Protein AF-A0A8S3WRP3-F1 (afdb_monomer_lite)

Secondary structure (DSSP, 8-state):
---EEEEEEEETTEEEEEEEES-TT--TT--EEEEEPPTT--GGGGHHHHHHHHHHH---EEEEPPTT-S--S-SGGG--TT-HHHHSHHHHHHHHHHHHHHHS-TTSPEEEEE--S-S-TT---TT-HHHHHHHT-HHHHHHHHHHHHHHHHH--S--HHHHHHHTTT-EEEEETT-SSS-HHHHHHHHHH-TTSEEEEE---S-GGGT-HHHHHHHHHHHHGGGS----

Sequence (231 aa):
MTILTITNKTHNNIQTSLITFGNPHSCDGKDIIICITGNPGFVEFYLEFGQELHTKTGLPVCVIGHAGHDNVSDIQSSKLQGQEHLFNLKGQLKHKLDLLDNNIDNKSKLHFVGHSIGSWLCSLPSHYDKRVLKYLNPHIFEKVLFLAYDEMDNITTLNKDGVDKVKHLTNIIYSVDDGWAPLNFMKDLMIFQPYLQMMEVNTDHAFVFKSSEFIAFIASDFIKPKISAGM

Structure (mmCIF, N/CA/C/O backbone):
data_AF-A0A8S3WRP3-F1
#
_entry.id   AF-A0A8S3WRP3-F1
#
loop_
_atom_site.group_PDB
_atom_site.id
_atom_site.type_symbol
_atom_site.label_atom_id
_atom_site.label_alt_id
_atom_site.label_comp_id
_atom_site.label_asym_id
_atom_site.label_entity_id
_atom_site.label_seq_id
_atom_site.pdbx_PDB_ins_code
_atom_site.Cartn_x
_atom_site.Cartn_y
_atom_site.Cartn_z
_atom_site.occupancy
_atom_site.B_iso_or_equiv
_atom_site.auth_seq_id
_atom_site.auth_comp_id
_atom_site.auth_asym_id
_atom_site.auth_atom_id
_atom_site.pdbx_PDB_model_num
ATOM 1 N N . MET A 1 1 ? 3.650 13.153 21.202 1.00 48.94 1 MET A N 1
ATOM 2 C CA . MET A 1 1 ? 4.602 13.214 20.073 1.00 48.94 1 MET A CA 1
ATOM 3 C C . MET A 1 1 ? 4.391 11.969 19.237 1.00 48.94 1 MET A C 1
ATOM 5 O O . MET A 1 1 ? 4.568 10.878 19.764 1.00 48.94 1 MET A O 1
ATOM 9 N N . THR A 1 2 ? 3.957 12.120 17.988 1.00 63.53 2 THR A N 1
ATOM 10 C CA . THR A 1 2 ? 3.888 11.008 17.033 1.00 63.53 2 THR A CA 1
ATOM 11 C C . THR A 1 2 ? 5.309 10.574 16.702 1.00 63.53 2 THR A C 1
ATOM 13 O O . THR A 1 2 ? 6.103 11.389 16.237 1.00 63.53 2 THR A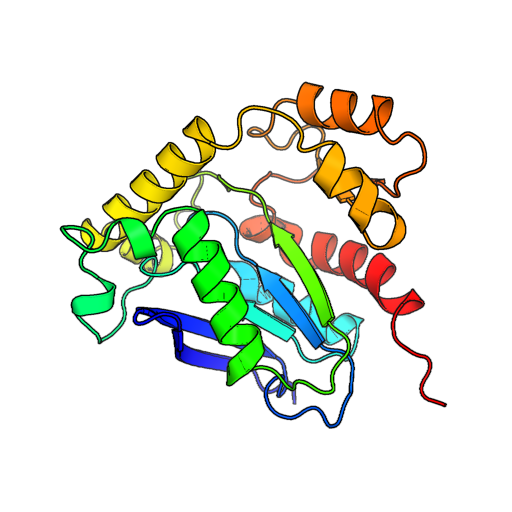 O 1
ATOM 16 N N . ILE A 1 3 ? 5.651 9.316 16.970 1.00 82.69 3 ILE A N 1
ATOM 17 C CA . ILE A 1 3 ? 6.946 8.763 16.567 1.00 82.69 3 ILE A CA 1
ATOM 18 C C . ILE A 1 3 ? 6.814 8.374 15.094 1.00 82.69 3 ILE A C 1
ATOM 20 O O . ILE A 1 3 ? 6.196 7.360 14.777 1.00 82.69 3 ILE A O 1
ATOM 24 N N . LEU A 1 4 ? 7.343 9.220 14.208 1.00 92.75 4 LEU A N 1
ATOM 25 C CA . LEU A 1 4 ? 7.595 8.883 12.809 1.00 92.75 4 LEU A CA 1
ATOM 26 C C . LEU A 1 4 ? 8.917 8.116 12.737 1.00 92.75 4 LEU A C 1
ATOM 28 O O . LEU A 1 4 ? 9.931 8.575 13.260 1.00 92.75 4 LEU A O 1
ATOM 32 N N . THR A 1 5 ? 8.922 6.958 12.090 1.00 94.75 5 THR A N 1
ATOM 33 C CA . THR A 1 5 ? 10.139 6.181 11.836 1.00 94.75 5 THR A CA 1
ATOM 34 C C . THR A 1 5 ? 10.187 5.762 10.374 1.00 94.75 5 THR A C 1
ATOM 36 O O . THR A 1 5 ? 9.196 5.286 9.830 1.00 94.75 5 THR A O 1
ATOM 39 N N . ILE A 1 6 ? 11.348 5.944 9.743 1.00 93.06 6 ILE A N 1
ATOM 40 C CA . ILE A 1 6 ? 11.640 5.459 8.392 1.00 93.06 6 ILE A CA 1
ATOM 41 C C . ILE A 1 6 ? 12.738 4.411 8.535 1.00 93.06 6 ILE A C 1
ATOM 43 O O . ILE A 1 6 ? 13.811 4.714 9.057 1.00 93.06 6 ILE A O 1
ATOM 47 N N . THR A 1 7 ? 12.459 3.173 8.137 1.00 94.31 7 THR A N 1
ATOM 48 C CA . THR A 1 7 ? 13.389 2.043 8.297 1.00 94.31 7 THR A CA 1
ATOM 49 C C . THR A 1 7 ? 13.414 1.177 7.055 1.00 94.31 7 THR A C 1
ATOM 51 O O . THR A 1 7 ? 12.429 1.105 6.330 1.00 94.31 7 THR A O 1
ATOM 54 N N . ASN A 1 8 ? 14.523 0.470 6.859 1.00 93.81 8 ASN A N 1
ATOM 55 C CA . ASN A 1 8 ? 14.629 -0.578 5.857 1.00 93.81 8 ASN A CA 1
ATOM 56 C C . ASN A 1 8 ? 14.595 -1.933 6.561 1.00 93.81 8 ASN A C 1
ATOM 58 O O . ASN A 1 8 ? 15.432 -2.193 7.429 1.00 93.81 8 ASN A O 1
ATOM 62 N N . LYS A 1 9 ? 13.657 -2.799 6.179 1.00 93.94 9 LYS A N 1
ATOM 63 C CA . LYS A 1 9 ? 13.564 -4.173 6.686 1.00 93.94 9 LYS A CA 1
ATOM 64 C C . LYS A 1 9 ? 13.584 -5.164 5.533 1.00 93.94 9 LYS A C 1
ATOM 66 O O . LYS A 1 9 ? 13.154 -4.846 4.429 1.00 93.94 9 LYS A O 1
ATOM 71 N N . THR A 1 10 ? 14.135 -6.345 5.785 1.00 95.44 10 THR A N 1
ATOM 72 C CA . THR A 1 10 ? 14.181 -7.421 4.794 1.00 95.44 10 THR A CA 1
ATOM 73 C C . THR A 1 10 ? 12.921 -8.258 4.906 1.00 95.44 10 THR A C 1
ATOM 75 O O . THR A 1 10 ? 12.664 -8.813 5.971 1.00 95.44 10 THR A O 1
ATOM 78 N N . HIS A 1 11 ? 12.188 -8.370 3.799 1.00 93.31 11 HIS A N 1
ATOM 79 C CA . HIS A 1 11 ? 11.047 -9.269 3.664 1.00 93.31 11 HIS A CA 1
ATOM 80 C C . HIS A 1 11 ? 11.174 -10.071 2.373 1.00 93.31 11 HIS A C 1
ATOM 82 O O . HIS A 1 11 ? 11.540 -9.523 1.332 1.00 93.31 11 HIS A O 1
ATOM 88 N N . ASN A 1 12 ? 10.894 -11.371 2.410 1.00 94.75 12 ASN A N 1
ATOM 89 C CA . ASN A 1 12 ? 11.010 -12.267 1.258 1.00 94.75 12 ASN A CA 1
ATOM 90 C C . ASN A 1 12 ? 12.350 -12.068 0.509 1.00 94.75 12 ASN A C 1
ATOM 92 O O . ASN A 1 12 ? 12.386 -11.937 -0.713 1.00 94.75 12 ASN A O 1
ATOM 96 N N . ASN A 1 13 ? 13.447 -11.988 1.275 1.00 94.31 13 ASN A N 1
ATOM 97 C CA . ASN A 1 13 ? 14.828 -11.766 0.819 1.00 94.31 13 ASN A CA 1
ATOM 98 C C . ASN A 1 13 ? 15.139 -10.395 0.192 1.00 94.31 13 ASN A C 1
ATOM 100 O O . ASN A 1 13 ? 16.243 -10.208 -0.309 1.00 94.31 13 ASN A O 1
ATOM 104 N N . ILE A 1 14 ? 14.215 -9.433 0.242 1.00 96.50 14 ILE A N 1
ATOM 105 C CA . ILE A 1 14 ? 14.401 -8.091 -0.315 1.00 96.50 14 ILE A CA 1
ATOM 106 C C . ILE A 1 14 ? 14.282 -7.051 0.798 1.00 96.50 14 ILE A C 1
ATOM 108 O O . ILE A 1 14 ? 13.288 -6.996 1.518 1.00 96.50 14 ILE A O 1
ATOM 112 N N . GLN A 1 15 ? 15.294 -6.204 0.942 1.00 95.94 15 GLN A N 1
ATOM 113 C CA . GLN A 1 15 ? 15.264 -5.025 1.791 1.00 95.94 15 GLN A CA 1
ATOM 114 C C . GLN A 1 15 ? 14.320 -3.981 1.181 1.00 95.94 15 GLN A C 1
ATOM 116 O O . GLN A 1 15 ? 14.384 -3.671 -0.007 1.00 95.94 15 GLN A O 1
ATOM 121 N N . THR A 1 16 ? 13.390 -3.466 1.978 1.00 94.69 16 THR A N 1
ATOM 122 C CA . THR A 1 16 ? 12.343 -2.539 1.533 1.00 94.69 16 THR A CA 1
ATOM 123 C C . THR A 1 16 ? 12.081 -1.485 2.594 1.00 94.69 16 THR A C 1
ATOM 125 O O . THR A 1 16 ? 12.153 -1.753 3.797 1.00 94.69 16 THR A O 1
ATOM 128 N N . SER A 1 17 ? 11.808 -0.271 2.128 1.00 94.88 17 SER A N 1
ATOM 129 C CA . SER A 1 17 ? 11.524 0.877 2.977 1.00 94.88 17 SER A CA 1
ATOM 130 C C . SER A 1 17 ? 10.128 0.783 3.581 1.00 94.88 17 SER A C 1
ATOM 132 O O . SER A 1 17 ? 9.147 0.466 2.901 1.00 94.88 17 SER A O 1
ATOM 134 N N . LEU A 1 18 ? 10.052 1.114 4.865 1.00 96.06 18 LEU A N 1
ATOM 135 C CA . LEU A 1 18 ? 8.836 1.224 5.652 1.00 96.06 18 LEU A CA 1
ATOM 136 C C . LEU A 1 18 ? 8.777 2.606 6.292 1.00 96.06 18 LEU A C 1
ATOM 138 O O . LEU A 1 18 ? 9.783 3.107 6.803 1.00 96.06 18 LEU A O 1
ATOM 142 N N . ILE A 1 19 ? 7.577 3.176 6.339 1.00 96.19 19 ILE A N 1
ATOM 143 C CA . ILE A 1 19 ? 7.274 4.325 7.191 1.00 96.19 19 ILE A CA 1
ATOM 144 C C . ILE A 1 19 ? 6.290 3.875 8.255 1.00 96.19 19 ILE A C 1
ATOM 146 O O . ILE A 1 19 ? 5.268 3.269 7.938 1.00 96.19 19 ILE A O 1
ATOM 150 N N . THR A 1 20 ? 6.574 4.185 9.514 1.00 97.12 20 THR A N 1
ATOM 151 C CA . THR A 1 20 ? 5.655 3.911 10.615 1.00 97.12 20 THR A CA 1
ATOM 152 C C . THR A 1 20 ? 5.319 5.174 11.389 1.00 97.12 20 THR A C 1
ATOM 154 O O . THR A 1 20 ? 6.196 5.984 11.690 1.00 97.12 20 THR A O 1
ATOM 157 N N . PHE A 1 21 ? 4.044 5.304 11.747 1.00 96.69 21 PHE A N 1
ATOM 158 C CA . PHE A 1 21 ? 3.538 6.295 12.690 1.00 96.69 21 PHE A CA 1
ATOM 159 C C . PHE A 1 21 ? 3.055 5.554 13.936 1.00 96.69 21 PHE A C 1
ATOM 161 O O . PHE A 1 21 ? 2.164 4.707 13.852 1.00 96.69 21 PHE A O 1
ATOM 168 N N . GLY A 1 22 ? 3.673 5.827 15.085 1.00 93.69 22 GLY A N 1
ATOM 169 C CA . GLY A 1 22 ? 3.523 4.977 16.270 1.00 93.69 22 GLY A CA 1
ATOM 170 C C . GLY A 1 22 ? 4.354 3.693 16.156 1.00 93.69 22 GLY A C 1
ATOM 171 O O . GLY A 1 22 ? 5.329 3.647 15.409 1.00 93.69 22 GLY A O 1
ATOM 172 N N . ASN A 1 23 ? 3.994 2.651 16.914 1.00 93.00 23 ASN A N 1
ATOM 173 C CA . ASN A 1 23 ? 4.760 1.400 16.971 1.00 93.00 23 ASN A CA 1
ATOM 174 C C . ASN A 1 23 ? 3.936 0.183 16.508 1.00 93.00 23 ASN A C 1
ATOM 176 O O . ASN A 1 23 ? 3.516 -0.603 17.353 1.00 93.00 23 ASN A O 1
ATOM 180 N N . PRO A 1 24 ? 3.737 -0.026 15.192 1.00 91.94 24 PRO A N 1
ATOM 181 C CA . PRO A 1 24 ? 2.967 -1.160 14.661 1.00 91.94 24 PRO A CA 1
ATOM 182 C C . PRO A 1 24 ? 3.615 -2.536 14.920 1.00 91.94 24 PRO A C 1
ATOM 184 O O . PRO A 1 24 ? 3.024 -3.568 14.621 1.00 91.94 24 PRO A O 1
ATOM 187 N N . HIS A 1 25 ? 4.836 -2.578 15.460 1.00 89.88 25 HIS A N 1
ATOM 188 C CA . HIS A 1 25 ? 5.546 -3.823 15.766 1.00 89.88 25 HIS A CA 1
ATOM 189 C C . HIS A 1 25 ? 5.185 -4.392 17.146 1.00 89.88 25 HIS A C 1
ATOM 191 O O . HIS A 1 25 ? 5.450 -5.559 17.417 1.00 89.88 25 HIS A O 1
ATOM 197 N N . SER A 1 26 ? 4.644 -3.561 18.041 1.00 87.06 26 SER A N 1
ATOM 198 C CA . SER A 1 26 ? 4.234 -3.961 19.388 1.00 87.06 26 SER A CA 1
ATOM 199 C C . SER A 1 26 ? 3.133 -3.021 19.865 1.00 87.06 26 SER A C 1
ATOM 201 O O . SER A 1 26 ? 3.391 -1.913 20.344 1.00 87.06 26 SER A O 1
ATOM 203 N N . CYS A 1 27 ? 1.894 -3.449 19.637 1.00 83.94 27 CYS A N 1
ATOM 204 C CA . CYS A 1 27 ? 0.677 -2.678 19.870 1.00 83.94 27 CYS A CA 1
ATOM 205 C C . CYS A 1 27 ? -0.201 -3.270 20.975 1.00 83.94 27 CYS A C 1
ATOM 207 O O . CYS A 1 27 ? -1.216 -2.662 21.315 1.00 83.94 27 CYS A O 1
ATOM 209 N N . ASP A 1 28 ? 0.184 -4.429 21.512 1.00 81.25 28 ASP A N 1
ATOM 210 C CA . ASP A 1 28 ? -0.561 -5.212 22.499 1.00 81.25 28 ASP A CA 1
ATOM 211 C C . ASP A 1 28 ? -2.015 -5.449 22.064 1.00 81.25 28 ASP A C 1
ATOM 213 O O . ASP A 1 28 ? -2.967 -5.235 22.810 1.00 81.25 28 ASP A O 1
ATOM 217 N N . GLY A 1 29 ? -2.187 -5.831 20.794 1.00 80.50 29 GLY A N 1
ATOM 218 C CA . GLY A 1 29 ? -3.495 -6.139 20.215 1.00 80.50 29 GLY A CA 1
ATOM 219 C C . GLY A 1 29 ? -4.327 -4.934 19.767 1.00 80.50 29 GLY A C 1
ATOM 220 O O . GLY A 1 29 ? -5.414 -5.135 19.227 1.00 80.50 29 GLY A O 1
ATOM 221 N N . LYS A 1 30 ? -3.842 -3.690 19.913 1.00 87.88 30 LYS A N 1
ATOM 222 C CA . LYS A 1 30 ? -4.504 -2.526 19.290 1.00 87.88 30 LYS A CA 1
ATOM 223 C C . LYS A 1 30 ? -4.549 -2.680 17.774 1.00 87.88 30 LYS A C 1
ATOM 225 O O . LYS A 1 30 ? -3.580 -3.145 17.177 1.00 87.88 30 LYS A O 1
ATOM 230 N N . ASP A 1 31 ? -5.642 -2.238 17.162 1.00 94.69 31 ASP A N 1
ATOM 231 C CA . ASP A 1 31 ? -5.804 -2.214 15.710 1.00 94.69 31 ASP A CA 1
ATOM 232 C C . ASP A 1 31 ? -4.646 -1.464 15.015 1.00 94.69 31 ASP A C 1
ATOM 234 O O . ASP A 1 31 ? -4.159 -0.446 15.513 1.00 94.69 31 ASP A O 1
ATOM 238 N N . ILE A 1 32 ? -4.224 -1.946 13.843 1.00 95.69 32 ILE A N 1
ATOM 239 C CA . ILE A 1 32 ? -3.135 -1.362 13.042 1.00 95.69 32 ILE A CA 1
ATOM 240 C C . ILE A 1 32 ? -3.634 -1.088 11.626 1.00 95.69 32 ILE A C 1
ATOM 242 O O . ILE A 1 32 ? -4.342 -1.907 11.037 1.00 95.69 32 ILE A O 1
ATOM 246 N N . ILE A 1 33 ? -3.222 0.042 11.052 1.00 97.38 33 ILE A N 1
ATOM 247 C CA . ILE A 1 33 ? -3.468 0.363 9.645 1.00 97.38 33 ILE A CA 1
ATOM 248 C C . ILE A 1 33 ? -2.238 -0.011 8.813 1.00 97.38 33 ILE A C 1
ATOM 250 O O . ILE A 1 33 ? -1.135 0.474 9.072 1.00 97.38 33 ILE A O 1
ATOM 254 N N . ILE A 1 34 ? -2.430 -0.833 7.782 1.00 96.94 34 ILE A N 1
ATOM 255 C CA . ILE A 1 34 ? -1.399 -1.199 6.807 1.00 96.94 34 ILE A CA 1
ATOM 256 C C . ILE A 1 34 ? -1.712 -0.519 5.475 1.00 96.94 34 ILE A C 1
ATOM 258 O O . ILE A 1 34 ? -2.698 -0.845 4.816 1.00 96.94 34 ILE A O 1
ATOM 262 N N . CYS A 1 35 ? -0.859 0.418 5.070 1.00 97.06 35 CYS A N 1
ATOM 263 C CA . CYS A 1 35 ? -0.942 1.098 3.784 1.00 97.06 35 CYS A CA 1
ATOM 264 C C . CYS A 1 35 ? -0.036 0.399 2.764 1.00 97.06 35 CYS A C 1
ATOM 266 O O . CYS A 1 35 ? 1.191 0.411 2.895 1.00 97.06 35 CYS A O 1
ATOM 268 N N . ILE A 1 36 ? -0.643 -0.186 1.735 1.00 95.06 36 ILE A N 1
ATOM 269 C CA . ILE A 1 36 ? 0.056 -0.769 0.592 1.00 95.06 36 ILE A CA 1
ATOM 270 C C . ILE A 1 36 ? 0.154 0.307 -0.483 1.00 95.06 36 ILE A C 1
ATOM 272 O O . ILE A 1 36 ? -0.856 0.810 -0.983 1.00 95.06 36 ILE A O 1
ATOM 276 N N . THR A 1 37 ? 1.389 0.683 -0.796 1.00 94.25 37 THR A N 1
ATOM 277 C CA . THR A 1 37 ? 1.670 1.689 -1.815 1.00 94.25 37 THR A CA 1
ATOM 278 C C . THR A 1 37 ? 1.294 1.199 -3.214 1.00 94.25 37 THR A C 1
ATOM 280 O O . THR A 1 37 ? 1.275 0.001 -3.486 1.00 94.25 37 THR A O 1
ATOM 283 N N . GLY A 1 38 ? 0.991 2.157 -4.080 1.00 90.25 38 GLY A N 1
ATOM 284 C CA . GLY A 1 38 ? 0.818 1.971 -5.509 1.00 90.25 38 GLY A CA 1
ATOM 285 C C . GLY A 1 38 ? 2.117 2.255 -6.245 1.00 90.25 38 GLY A C 1
ATOM 286 O O . GLY A 1 38 ? 2.965 2.982 -5.724 1.00 90.25 38 GLY A O 1
ATOM 287 N N . ASN A 1 39 ? 2.282 1.732 -7.460 1.00 88.44 39 ASN A N 1
ATOM 288 C CA . ASN A 1 39 ? 3.501 1.923 -8.255 1.00 88.44 39 ASN A CA 1
ATOM 289 C C . ASN A 1 39 ? 3.762 3.429 -8.511 1.00 88.44 39 ASN A C 1
ATOM 291 O O . ASN A 1 39 ? 2.828 4.108 -8.953 1.00 88.44 39 ASN A O 1
ATOM 295 N N . PRO A 1 40 ? 4.961 3.993 -8.211 1.00 89.38 40 PRO A N 1
ATOM 296 C CA . PRO A 1 40 ? 6.284 3.364 -7.986 1.00 89.38 40 PRO A CA 1
ATOM 297 C C . PRO A 1 40 ? 6.518 2.585 -6.702 1.00 89.38 40 PRO A C 1
ATOM 299 O O . PRO A 1 40 ? 7.568 1.981 -6.561 1.00 89.38 40 PRO A O 1
ATOM 302 N N . GLY A 1 41 ? 5.647 2.652 -5.710 1.00 89.94 41 GLY A N 1
ATOM 303 C CA . GLY A 1 41 ? 5.871 1.995 -4.427 1.00 89.94 41 GLY A CA 1
ATOM 304 C C . GLY A 1 41 ? 6.861 2.712 -3.513 1.00 89.94 41 GLY A C 1
ATOM 305 O O . GLY A 1 41 ? 7.456 2.070 -2.650 1.00 89.94 41 GLY A O 1
ATOM 306 N N . PHE A 1 42 ? 7.066 4.020 -3.698 1.00 90.62 42 PHE A N 1
ATOM 307 C CA . PHE A 1 42 ? 7.895 4.830 -2.804 1.00 90.62 42 PHE A CA 1
ATOM 308 C C . PHE A 1 42 ? 7.077 5.260 -1.588 1.00 90.62 42 PHE A C 1
ATOM 310 O O . PHE A 1 42 ? 6.056 5.943 -1.712 1.00 90.62 42 PHE A O 1
ATOM 317 N N . VAL A 1 43 ? 7.544 4.895 -0.397 1.00 92.62 43 VAL A N 1
ATOM 318 C CA . VAL A 1 43 ? 6.835 5.200 0.851 1.00 92.62 43 VAL A CA 1
ATOM 319 C C . VAL A 1 43 ? 6.776 6.699 1.141 1.00 92.62 43 VAL A C 1
ATOM 321 O O . VAL A 1 43 ? 5.795 7.163 1.714 1.00 92.62 43 VAL A O 1
ATOM 324 N N . GLU A 1 44 ? 7.757 7.492 0.699 1.00 91.31 44 GLU A N 1
ATOM 325 C CA . GLU A 1 44 ? 7.808 8.930 0.996 1.00 91.31 44 GLU A CA 1
ATOM 326 C C . GLU A 1 44 ? 6.660 9.733 0.385 1.00 91.31 44 GLU A C 1
ATOM 328 O O . GLU A 1 44 ? 6.367 10.832 0.857 1.00 91.31 44 GLU A O 1
ATOM 333 N N . PHE A 1 45 ? 5.992 9.206 -0.643 1.00 90.38 45 PHE A N 1
ATOM 334 C CA . PHE A 1 45 ? 4.787 9.832 -1.187 1.00 90.38 45 PHE A CA 1
ATOM 335 C C . PHE A 1 45 ? 3.625 9.807 -0.192 1.00 90.38 45 PHE A C 1
ATOM 337 O O . PHE A 1 45 ? 2.793 10.700 -0.200 1.00 90.38 45 PHE A O 1
ATOM 344 N N . TYR A 1 46 ? 3.616 8.855 0.735 1.00 93.94 46 TYR A N 1
ATOM 345 C CA . TYR A 1 46 ? 2.521 8.628 1.672 1.00 93.94 46 TYR A CA 1
ATOM 346 C C . TYR A 1 46 ? 2.776 9.238 3.050 1.00 93.94 46 TYR A C 1
ATOM 348 O O . TYR A 1 46 ? 2.049 8.925 3.987 1.00 93.94 46 TYR A O 1
ATOM 356 N N . LEU A 1 47 ? 3.799 10.087 3.205 1.00 94.56 47 LEU A N 1
ATOM 357 C CA . LEU A 1 47 ? 4.115 10.721 4.489 1.00 94.56 47 LEU A CA 1
ATOM 358 C C . LEU A 1 47 ? 2.914 11.496 5.048 1.00 94.56 47 LEU A C 1
ATOM 360 O O . LEU A 1 47 ? 2.475 11.217 6.160 1.00 94.56 47 LEU A O 1
ATOM 364 N N . GLU A 1 48 ? 2.355 12.417 4.264 1.00 95.44 48 GLU A N 1
ATOM 365 C CA . GLU A 1 48 ? 1.201 13.226 4.681 1.00 95.44 48 GLU A CA 1
ATOM 366 C C . GLU A 1 48 ? -0.041 12.356 4.887 1.00 95.44 48 GLU A C 1
ATOM 368 O O . GLU A 1 48 ? -0.710 12.454 5.912 1.00 95.44 48 GLU A O 1
ATOM 373 N N . PHE A 1 49 ? -0.302 11.434 3.958 1.00 97.12 49 PHE A N 1
ATOM 374 C CA . PHE A 1 49 ? -1.437 10.518 4.038 1.00 97.12 49 PHE A CA 1
ATOM 375 C C . PHE A 1 49 ? -1.399 9.637 5.297 1.00 97.12 49 PHE A C 1
ATOM 377 O O . PHE A 1 49 ? -2.377 9.550 6.038 1.00 97.12 49 PHE A O 1
ATOM 384 N N . GLY A 1 50 ? -0.259 8.995 5.563 1.00 97.31 50 GLY A N 1
ATOM 385 C CA . GLY A 1 50 ? -0.072 8.127 6.721 1.00 97.31 50 GLY A CA 1
ATOM 386 C C . GLY A 1 50 ? -0.098 8.900 8.040 1.00 97.31 50 GLY A C 1
ATOM 387 O O . GLY A 1 50 ? -0.681 8.419 9.015 1.00 97.31 50 GLY A O 1
ATOM 388 N N . GLN A 1 51 ? 0.465 10.113 8.066 1.00 97.38 51 GLN A N 1
ATOM 389 C CA . GLN A 1 51 ? 0.406 10.990 9.234 1.00 97.38 51 GLN A CA 1
ATOM 390 C C . GLN A 1 51 ? -1.028 11.414 9.548 1.00 97.38 51 GLN A C 1
ATOM 392 O O . GLN A 1 51 ? -1.433 11.393 10.714 1.00 97.38 51 GLN A O 1
ATOM 397 N N . GLU A 1 52 ? -1.798 11.786 8.527 1.00 97.69 52 GLU A N 1
ATOM 398 C CA . GLU A 1 52 ? -3.180 12.213 8.713 1.00 97.69 52 GLU A CA 1
ATOM 399 C C . GLU A 1 52 ? -4.066 11.039 9.142 1.00 97.69 52 GLU A C 1
ATOM 401 O O . GLU A 1 52 ? -4.847 11.171 10.086 1.00 97.69 52 GLU A O 1
ATOM 406 N N . LEU A 1 53 ? -3.878 9.849 8.557 1.00 97.31 53 LEU A N 1
ATOM 407 C CA . LEU A 1 53 ? -4.545 8.628 9.018 1.00 97.31 53 LEU A CA 1
ATOM 408 C C . LEU A 1 53 ? -4.252 8.339 10.491 1.00 97.31 53 LEU A C 1
ATOM 410 O O . LEU A 1 53 ? -5.183 8.094 11.263 1.00 97.31 53 LEU A O 1
ATOM 414 N N . HIS A 1 54 ? -2.982 8.397 10.898 1.00 96.75 54 HIS A N 1
ATOM 415 C CA . HIS A 1 54 ? -2.590 8.202 12.292 1.00 96.75 54 HIS A CA 1
ATOM 416 C C . HIS A 1 54 ? -3.261 9.233 13.207 1.00 96.75 54 HIS A C 1
ATOM 418 O O . HIS A 1 54 ? -3.850 8.875 14.224 1.00 96.75 54 HIS A O 1
ATOM 424 N N . THR A 1 55 ? -3.231 10.508 12.817 1.00 96.50 55 THR A N 1
ATOM 425 C CA . THR A 1 55 ? -3.824 11.616 13.578 1.00 96.50 55 THR A CA 1
ATOM 426 C C . THR A 1 55 ? -5.335 11.453 13.741 1.00 96.50 55 THR A C 1
ATOM 428 O O . THR A 1 55 ? -5.863 11.638 14.836 1.00 96.50 55 THR A O 1
ATOM 431 N N . LYS A 1 56 ? -6.047 11.087 12.671 1.00 96.06 56 LYS A N 1
ATOM 432 C CA . LYS A 1 56 ? -7.514 10.994 12.673 1.00 96.06 56 LYS A CA 1
ATOM 433 C C . LYS A 1 56 ? -8.043 9.742 13.355 1.00 96.06 56 LYS A C 1
ATOM 435 O O . LYS A 1 56 ? -9.163 9.773 13.858 1.00 96.06 56 LYS A O 1
ATOM 440 N N . THR A 1 57 ? -7.290 8.646 13.334 1.00 95.50 57 THR A N 1
ATOM 441 C CA . THR A 1 57 ? -7.737 7.355 13.883 1.00 95.50 57 THR A CA 1
ATOM 442 C C . THR A 1 57 ? -7.149 7.050 15.258 1.00 95.50 57 THR A C 1
ATOM 444 O O . THR A 1 57 ? -7.727 6.263 15.999 1.00 95.50 57 THR A O 1
ATOM 447 N N . GLY A 1 58 ? -6.004 7.645 15.605 1.00 94.12 58 GLY A N 1
ATOM 448 C CA . GLY A 1 58 ? -5.222 7.282 16.787 1.00 94.12 58 GLY A CA 1
ATOM 449 C C . GLY A 1 58 ? -4.530 5.915 16.683 1.00 94.12 58 GLY A C 1
ATOM 450 O O . GLY A 1 58 ? -3.893 5.488 17.647 1.00 94.12 58 GLY A O 1
ATOM 451 N N . LEU A 1 59 ? -4.641 5.222 15.542 1.00 95.06 59 LEU A N 1
ATOM 452 C CA . LEU A 1 59 ? -4.073 3.892 15.337 1.00 95.06 59 LEU A CA 1
ATOM 453 C C . LEU A 1 59 ? -2.637 3.963 14.813 1.00 95.06 59 LEU A C 1
ATOM 455 O O . LEU A 1 59 ? -2.327 4.840 14.005 1.00 95.06 59 LEU A O 1
ATOM 459 N N . PRO A 1 60 ? -1.756 3.029 15.199 1.00 96.25 60 PRO A N 1
ATOM 460 C CA . PRO A 1 60 ? -0.471 2.841 14.540 1.00 96.25 60 PRO A CA 1
ATOM 461 C C . PRO A 1 60 ? -0.647 2.575 13.041 1.00 96.25 60 PRO A C 1
ATOM 463 O O . PRO A 1 60 ? -1.509 1.795 12.632 1.00 96.25 60 PRO A O 1
ATOM 466 N N . VAL A 1 61 ? 0.183 3.220 12.223 1.00 97.56 61 VAL A N 1
ATOM 467 C CA . VAL A 1 61 ? 0.156 3.090 10.759 1.00 97.56 61 VAL A CA 1
ATOM 468 C C . VAL A 1 61 ? 1.497 2.550 10.284 1.00 97.56 61 VAL A C 1
ATOM 470 O O . VAL A 1 61 ? 2.540 3.053 10.698 1.00 97.56 61 VAL A O 1
ATOM 473 N N . CYS A 1 62 ? 1.479 1.558 9.396 1.00 97.56 62 CYS A N 1
ATOM 474 C CA . CYS A 1 62 ? 2.645 1.085 8.655 1.00 97.56 62 CYS A CA 1
ATOM 475 C C . CYS A 1 62 ? 2.399 1.249 7.153 1.00 97.56 62 CYS A C 1
ATOM 477 O O . CYS A 1 62 ? 1.454 0.682 6.612 1.00 97.56 62 CYS A O 1
ATOM 479 N N . VAL A 1 63 ? 3.250 2.016 6.479 1.00 97.62 63 VAL A N 1
ATOM 480 C CA . VAL A 1 63 ? 3.282 2.143 5.022 1.00 97.62 63 VAL A CA 1
ATOM 481 C C . VAL A 1 63 ? 4.431 1.297 4.489 1.00 97.62 63 VAL A C 1
ATOM 483 O O . VAL A 1 63 ? 5.574 1.491 4.907 1.00 97.62 63 VAL A O 1
ATOM 486 N N . ILE A 1 64 ? 4.139 0.393 3.553 1.00 96.00 64 ILE A N 1
ATOM 487 C CA . ILE A 1 64 ? 5.132 -0.487 2.925 1.00 96.00 64 ILE A CA 1
ATOM 488 C C . ILE A 1 64 ? 5.320 -0.171 1.439 1.00 96.00 64 ILE A C 1
ATOM 490 O O . ILE A 1 64 ? 4.354 -0.091 0.674 1.00 96.00 64 ILE A O 1
ATOM 494 N N . GLY A 1 65 ? 6.582 -0.035 1.026 1.00 94.44 65 GLY A N 1
ATOM 495 C CA . GLY A 1 65 ? 6.966 0.133 -0.373 1.00 94.44 65 GLY A CA 1
ATOM 496 C C . GLY A 1 65 ? 6.852 -1.147 -1.210 1.00 94.44 65 GLY A C 1
ATOM 497 O O . GLY A 1 65 ? 6.601 -2.249 -0.707 1.00 94.44 65 GLY A O 1
ATOM 498 N N . HIS A 1 66 ? 7.061 -1.038 -2.519 1.00 94.75 66 HIS A N 1
ATOM 499 C CA . HIS A 1 66 ? 7.238 -2.222 -3.365 1.00 94.75 66 HIS A CA 1
ATOM 500 C C . HIS A 1 66 ? 8.653 -2.794 -3.216 1.00 94.75 66 HIS A C 1
ATOM 502 O O . HIS A 1 66 ? 9.632 -2.059 -3.081 1.00 94.75 66 HIS A O 1
ATOM 508 N N . ALA A 1 67 ? 8.756 -4.125 -3.239 1.00 95.31 67 ALA A N 1
ATOM 509 C CA . ALA A 1 67 ? 10.038 -4.809 -3.128 1.00 95.31 67 ALA A CA 1
ATOM 510 C C . ALA A 1 67 ? 10.942 -4.395 -4.295 1.00 95.31 67 ALA A C 1
ATOM 512 O O . ALA A 1 67 ? 10.512 -4.464 -5.444 1.00 95.31 67 ALA A O 1
ATOM 513 N N . GLY A 1 68 ? 12.167 -3.953 -4.000 1.00 94.12 68 GLY A N 1
ATOM 514 C CA . GLY A 1 68 ? 13.153 -3.525 -5.001 1.00 94.12 68 GLY A CA 1
ATOM 515 C C . GLY A 1 68 ? 12.868 -2.175 -5.664 1.00 94.12 68 GLY A C 1
ATOM 516 O O . GLY A 1 68 ? 13.545 -1.815 -6.625 1.00 94.12 68 GLY A O 1
ATOM 517 N N . HIS A 1 69 ? 11.882 -1.423 -5.170 1.00 92.56 69 HIS A N 1
ATOM 518 C CA . HIS A 1 69 ? 11.549 -0.099 -5.688 1.00 92.56 69 HIS A CA 1
ATOM 519 C C . HIS A 1 69 ? 12.178 1.022 -4.846 1.00 92.56 69 HIS A C 1
ATOM 521 O O . HIS A 1 69 ? 11.743 2.159 -4.906 1.00 92.56 69 HIS A O 1
ATOM 527 N N . ASP A 1 70 ? 13.192 0.747 -4.032 1.00 89.75 70 ASP A N 1
ATOM 528 C CA . ASP A 1 70 ? 13.901 1.806 -3.316 1.00 89.75 70 ASP A CA 1
ATOM 529 C C . ASP A 1 70 ? 15.409 1.578 -3.353 1.00 89.75 70 ASP A C 1
ATOM 531 O O . ASP A 1 70 ? 15.889 0.469 -3.590 1.00 89.75 70 ASP A O 1
ATOM 535 N N . ASN A 1 71 ? 16.158 2.653 -3.132 1.00 86.75 71 ASN A N 1
ATOM 536 C CA . ASN A 1 71 ? 17.598 2.610 -3.010 1.00 86.75 71 ASN A CA 1
ATOM 537 C C . ASN A 1 71 ? 17.961 2.158 -1.596 1.00 86.75 71 ASN A C 1
ATOM 539 O O . ASN A 1 71 ? 17.944 2.941 -0.642 1.00 86.75 71 ASN A O 1
ATOM 543 N N . VAL A 1 72 ? 18.269 0.874 -1.473 1.00 87.69 72 VAL A N 1
ATOM 544 C CA . VAL A 1 72 ? 18.637 0.230 -0.216 1.00 87.69 72 VAL A CA 1
ATOM 545 C C . VAL A 1 72 ? 20.090 -0.232 -0.272 1.00 87.69 72 VAL A C 1
ATOM 547 O O . VAL A 1 72 ? 20.653 -0.442 -1.343 1.00 87.69 72 VAL A O 1
ATOM 550 N N . SER A 1 73 ? 20.725 -0.371 0.893 1.00 86.94 73 SER A N 1
ATOM 551 C CA . SER A 1 73 ? 22.144 -0.739 0.975 1.00 86.94 73 SER A CA 1
ATOM 552 C C . SER A 1 73 ? 22.434 -2.150 0.460 1.00 86.94 73 SER A C 1
ATOM 554 O O . SER A 1 73 ? 23.560 -2.434 0.058 1.00 86.94 73 SER A O 1
ATOM 556 N N . ASP A 1 74 ? 21.441 -3.041 0.497 1.00 89.12 74 ASP A N 1
ATOM 557 C CA . ASP A 1 74 ? 21.584 -4.390 -0.034 1.00 89.12 74 ASP A CA 1
ATOM 558 C C . ASP A 1 74 ? 21.526 -4.412 -1.572 1.00 89.12 74 ASP A C 1
ATOM 560 O O . ASP A 1 74 ? 20.510 -4.115 -2.203 1.00 89.12 74 ASP A O 1
ATOM 564 N N . ILE A 1 75 ? 22.632 -4.835 -2.180 1.00 86.19 75 ILE A N 1
ATOM 565 C CA . ILE A 1 75 ? 22.776 -4.935 -3.633 1.00 86.19 75 ILE A CA 1
ATOM 566 C C . ILE A 1 75 ? 21.849 -6.016 -4.209 1.00 86.19 75 ILE A C 1
ATOM 568 O O . ILE A 1 75 ? 21.348 -5.846 -5.322 1.00 86.19 75 ILE A O 1
ATOM 572 N N . GLN A 1 76 ? 21.578 -7.108 -3.477 1.00 88.62 76 GLN A N 1
ATOM 573 C CA . GLN A 1 76 ? 20.707 -8.181 -3.983 1.00 88.62 76 GLN A CA 1
ATOM 574 C C . GLN A 1 76 ? 19.273 -7.690 -4.178 1.00 88.62 76 GLN A C 1
ATOM 576 O O . GLN A 1 76 ? 18.649 -7.999 -5.194 1.00 88.62 76 GLN A O 1
ATOM 581 N N . SER A 1 77 ? 18.807 -6.827 -3.278 1.00 89.88 77 SER A N 1
ATOM 582 C CA . SER A 1 77 ? 17.516 -6.141 -3.376 1.00 89.88 77 SER A CA 1
ATOM 583 C C . SER A 1 77 ? 17.376 -5.254 -4.616 1.00 89.88 77 SER A C 1
ATOM 585 O O . SER A 1 77 ? 16.265 -4.974 -5.064 1.00 89.88 77 SER A O 1
ATOM 587 N N . SER A 1 78 ? 18.501 -4.844 -5.208 1.00 86.81 78 SER A N 1
ATOM 588 C CA . SER A 1 78 ? 18.546 -4.005 -6.406 1.00 86.81 78 SER A CA 1
ATOM 589 C C . SER A 1 78 ? 18.694 -4.798 -7.708 1.00 86.81 78 SER A C 1
ATOM 591 O O . SER A 1 78 ? 18.657 -4.193 -8.777 1.00 86.81 78 SER A O 1
ATOM 593 N N . LYS A 1 79 ? 18.833 -6.129 -7.676 1.00 92.19 79 LYS A N 1
ATOM 594 C CA . LYS A 1 79 ? 19.105 -6.944 -8.872 1.00 92.19 79 LYS A CA 1
ATOM 595 C C . LYS A 1 79 ? 17.851 -7.658 -9.375 1.00 92.19 79 LYS A C 1
ATOM 597 O O . LYS A 1 79 ? 17.396 -8.600 -8.738 1.00 92.19 79 LYS A O 1
ATOM 602 N N . LEU A 1 80 ? 17.348 -7.270 -10.552 1.00 93.00 80 LEU A N 1
ATOM 603 C CA . LEU A 1 80 ? 16.211 -7.948 -11.191 1.00 93.00 80 LEU A CA 1
ATOM 604 C C . LEU A 1 80 ? 16.598 -9.308 -11.797 1.00 93.00 80 LEU A C 1
ATOM 606 O O . LEU A 1 80 ? 15.932 -10.308 -11.542 1.00 93.00 80 LEU A O 1
ATOM 610 N N . GLN A 1 81 ? 17.690 -9.350 -12.567 1.00 94.56 81 GLN A N 1
ATOM 611 C CA . GLN A 1 81 ? 18.079 -10.531 -13.343 1.00 94.56 81 GLN A CA 1
ATOM 612 C C . GLN A 1 81 ? 18.293 -11.771 -12.458 1.00 94.56 81 GLN A C 1
ATOM 614 O O . GLN A 1 81 ? 19.159 -11.775 -11.576 1.00 94.56 81 GLN A O 1
ATOM 619 N N . GLY A 1 82 ? 17.550 -12.843 -12.739 1.00 94.94 82 GLY A N 1
ATOM 620 C CA . GLY A 1 82 ? 17.587 -14.104 -11.990 1.00 94.94 82 GLY A CA 1
ATOM 621 C C . GLY A 1 82 ? 16.785 -14.092 -10.682 1.00 94.94 82 GLY A C 1
ATOM 622 O O . GLY A 1 82 ? 16.826 -15.067 -9.932 1.00 94.94 82 GLY A O 1
ATOM 623 N N . GLN A 1 83 ? 16.071 -13.002 -10.393 1.00 96.19 83 GLN A N 1
ATOM 624 C CA . GLN A 1 83 ? 15.235 -12.807 -9.206 1.00 96.19 83 GLN A CA 1
ATOM 625 C C . GLN A 1 83 ? 13.840 -12.262 -9.562 1.00 96.19 83 GLN A C 1
ATOM 627 O O . GLN A 1 83 ? 13.123 -11.768 -8.699 1.00 96.19 83 GLN A O 1
ATOM 632 N N . GLU A 1 84 ? 13.414 -12.377 -10.819 1.00 96.75 84 GLU A N 1
ATOM 633 C CA . GLU A 1 84 ? 12.160 -11.828 -11.355 1.00 96.75 84 GLU A CA 1
ATOM 634 C C . GLU A 1 84 ? 10.936 -12.278 -10.537 1.00 96.75 84 GLU A C 1
ATOM 636 O O . GLU A 1 84 ? 10.015 -11.505 -10.271 1.00 96.75 84 GLU A O 1
ATOM 641 N N . HIS A 1 85 ? 10.970 -13.517 -10.041 1.00 96.81 85 HIS A N 1
ATOM 642 C CA . HIS A 1 85 ? 9.939 -14.101 -9.183 1.00 96.81 85 HIS A CA 1
ATOM 643 C C . HIS A 1 85 ? 9.749 -13.397 -7.822 1.00 96.81 85 HIS A C 1
ATOM 645 O O . HIS A 1 85 ? 8.749 -13.656 -7.150 1.00 96.81 85 HIS A O 1
ATOM 651 N N . LEU A 1 86 ? 10.698 -12.558 -7.390 1.00 96.56 86 LEU A N 1
ATOM 652 C CA . LEU A 1 86 ? 10.597 -11.740 -6.175 1.00 96.56 86 LEU A CA 1
ATOM 653 C C . LEU A 1 86 ? 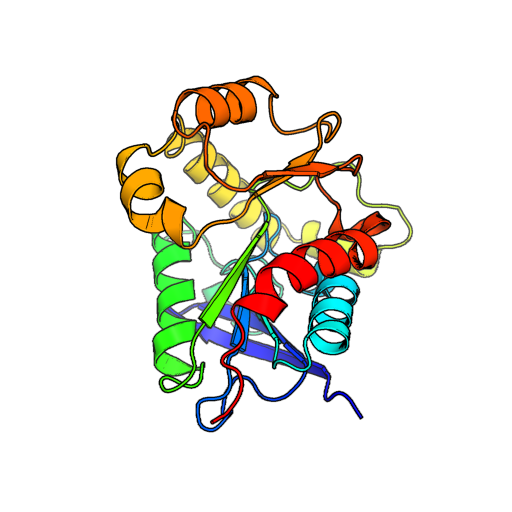9.920 -10.391 -6.440 1.00 96.56 86 LEU A C 1
ATOM 655 O O . LEU A 1 86 ? 9.331 -9.826 -5.520 1.00 96.56 86 LEU A O 1
ATOM 659 N N . PHE A 1 87 ? 9.972 -9.896 -7.680 1.00 95.69 87 PHE A N 1
ATOM 660 C CA . PHE A 1 87 ? 9.504 -8.554 -8.041 1.00 95.69 87 PHE A CA 1
ATOM 661 C C . PHE A 1 87 ? 8.169 -8.543 -8.790 1.00 95.69 87 PHE A C 1
ATOM 663 O O . PHE A 1 87 ? 7.541 -7.490 -8.857 1.00 95.69 87 PHE A O 1
ATOM 670 N N . ASN A 1 88 ? 7.723 -9.691 -9.310 1.00 94.50 88 ASN A N 1
ATOM 671 C CA . ASN A 1 88 ? 6.419 -9.835 -9.963 1.00 94.50 88 ASN A CA 1
ATOM 672 C C . ASN A 1 88 ? 5.260 -9.766 -8.951 1.00 94.50 88 ASN A C 1
ATOM 674 O O . ASN A 1 88 ? 5.483 -9.777 -7.737 1.00 94.50 88 ASN A O 1
ATOM 678 N N . LEU A 1 89 ? 4.013 -9.746 -9.421 1.00 91.75 89 LEU A N 1
ATOM 679 C CA . LEU A 1 89 ? 2.823 -9.587 -8.580 1.00 91.75 89 LEU A CA 1
ATOM 680 C C . LEU A 1 89 ? 2.754 -10.627 -7.448 1.00 91.75 89 LEU A C 1
ATOM 682 O O . LEU A 1 89 ? 2.480 -10.304 -6.288 1.00 91.75 89 LEU A O 1
ATOM 686 N N . LYS A 1 90 ? 3.076 -11.890 -7.752 1.00 94.44 90 LYS A N 1
ATOM 687 C CA . LYS A 1 90 ? 3.117 -12.972 -6.755 1.00 94.44 90 LYS A CA 1
ATOM 688 C C . LYS A 1 90 ? 4.248 -12.778 -5.740 1.00 94.44 90 LYS A C 1
ATOM 690 O O . LYS A 1 90 ? 4.063 -13.076 -4.558 1.00 94.44 90 LYS A O 1
ATOM 695 N N . GLY A 1 91 ? 5.407 -12.305 -6.188 1.00 95.94 91 GLY A N 1
ATOM 696 C CA . GLY A 1 91 ? 6.544 -11.943 -5.348 1.00 95.94 91 GLY A CA 1
ATOM 697 C C . GLY A 1 91 ? 6.204 -10.801 -4.394 1.00 95.94 91 GLY A C 1
ATOM 698 O O . GLY A 1 91 ? 6.458 -10.916 -3.195 1.00 95.94 91 GLY A O 1
ATOM 699 N N . GLN A 1 92 ? 5.518 -9.764 -4.888 1.00 95.50 92 GLN A N 1
ATOM 700 C CA . GLN A 1 92 ? 5.020 -8.662 -4.065 1.00 95.50 92 GLN A CA 1
ATOM 701 C C . GLN A 1 92 ? 4.026 -9.160 -3.012 1.00 95.50 92 GLN A C 1
ATOM 703 O O . GLN A 1 92 ? 4.171 -8.810 -1.844 1.00 95.50 92 GLN A O 1
ATOM 708 N N . LEU A 1 93 ? 3.074 -10.029 -3.369 1.00 93.31 93 LEU A N 1
ATOM 709 C CA . LEU A 1 93 ? 2.145 -10.607 -2.393 1.00 93.31 93 LEU A CA 1
ATOM 710 C C . LEU A 1 93 ? 2.888 -11.345 -1.269 1.00 93.31 93 LEU A C 1
ATOM 712 O O . LEU A 1 93 ? 2.655 -11.065 -0.095 1.00 93.31 93 LEU A O 1
ATOM 716 N N . LYS A 1 94 ? 3.823 -12.240 -1.616 1.00 96.31 94 LYS A N 1
ATOM 717 C CA . LYS A 1 94 ? 4.651 -12.955 -0.628 1.00 96.31 94 LYS A CA 1
ATOM 718 C C . LYS A 1 94 ? 5.445 -12.000 0.257 1.00 96.31 94 LYS A C 1
ATOM 720 O O . LYS A 1 94 ? 5.526 -12.207 1.458 1.00 96.31 94 LYS A O 1
ATOM 725 N N . HIS A 1 95 ? 6.001 -10.949 -0.332 1.00 96.38 95 HIS A N 1
ATOM 726 C CA . HIS A 1 95 ? 6.767 -9.939 0.384 1.00 96.38 95 HIS A CA 1
ATOM 727 C C . HIS A 1 95 ? 5.914 -9.172 1.406 1.00 96.38 95 HIS A C 1
ATOM 729 O O . HIS A 1 95 ? 6.381 -8.891 2.505 1.00 96.38 95 HIS A O 1
ATOM 735 N N . LYS A 1 96 ? 4.651 -8.860 1.079 1.00 95.81 96 LYS A N 1
ATOM 736 C CA . LYS A 1 96 ? 3.730 -8.197 2.016 1.00 95.81 96 LYS A CA 1
ATOM 737 C C . LYS A 1 96 ? 3.274 -9.158 3.114 1.00 95.81 96 LYS A C 1
ATOM 739 O O . LYS A 1 96 ? 3.219 -8.745 4.262 1.00 95.81 96 LYS A O 1
ATOM 744 N N . LEU A 1 97 ? 3.004 -10.423 2.788 1.00 94.00 97 LEU A N 1
ATOM 745 C CA . LEU A 1 97 ? 2.679 -11.447 3.789 1.00 94.00 97 LEU A CA 1
ATOM 746 C C . LEU A 1 97 ? 3.830 -11.650 4.785 1.00 94.00 97 LEU A C 1
ATOM 748 O O . LEU A 1 97 ? 3.593 -11.664 5.985 1.00 94.00 97 LEU A O 1
ATOM 752 N N . ASP A 1 98 ? 5.074 -11.685 4.306 1.00 97.12 98 ASP A N 1
ATOM 753 C CA . ASP A 1 98 ? 6.251 -11.836 5.166 1.00 97.12 98 ASP A CA 1
ATOM 754 C C . ASP A 1 98 ? 6.442 -10.658 6.144 1.00 97.12 98 ASP A C 1
ATOM 756 O O . ASP A 1 98 ? 6.797 -10.871 7.303 1.00 97.12 98 ASP A O 1
ATOM 760 N N . LEU A 1 99 ? 6.131 -9.419 5.728 1.00 94.75 99 LEU A N 1
ATOM 761 C CA . LEU A 1 99 ? 6.041 -8.276 6.651 1.00 94.75 99 LEU A CA 1
ATOM 762 C C . LEU A 1 99 ? 5.006 -8.540 7.755 1.00 94.75 99 LEU A C 1
ATOM 764 O O . LEU A 1 99 ? 5.288 -8.281 8.927 1.00 94.75 99 LEU A O 1
ATOM 768 N N . LEU A 1 100 ? 3.804 -8.992 7.385 1.00 93.38 100 LEU A N 1
ATOM 769 C CA . LEU A 1 100 ? 2.715 -9.203 8.340 1.00 93.38 100 LEU A CA 1
ATOM 770 C C . LEU A 1 100 ? 3.075 -10.281 9.365 1.00 93.38 100 LEU A C 1
ATOM 772 O O . LEU A 1 100 ? 2.884 -10.062 10.557 1.00 93.38 100 LEU A O 1
ATOM 776 N N . ASP A 1 101 ? 3.647 -11.392 8.908 1.00 93.69 101 ASP A N 1
ATOM 777 C CA . ASP A 1 101 ? 3.958 -12.543 9.756 1.00 93.69 101 ASP A CA 1
ATOM 778 C C . ASP A 1 101 ? 5.125 -12.268 10.717 1.00 93.69 101 ASP A C 1
ATOM 780 O O . ASP A 1 101 ? 5.119 -12.739 11.855 1.00 93.69 101 ASP A O 1
ATOM 784 N N . ASN A 1 102 ? 6.128 -11.496 10.276 1.00 93.75 102 ASN A N 1
ATOM 785 C CA . ASN A 1 102 ? 7.401 -11.376 10.995 1.00 93.75 102 ASN A CA 1
ATOM 786 C C . ASN A 1 102 ? 7.666 -10.000 11.612 1.00 93.75 102 ASN A C 1
ATOM 788 O O . ASN A 1 102 ? 8.611 -9.836 12.392 1.00 93.75 102 ASN A O 1
ATOM 792 N N . ASN A 1 103 ? 6.892 -8.974 11.257 1.00 92.69 103 ASN A N 1
ATOM 793 C CA . ASN A 1 103 ? 7.200 -7.605 11.660 1.00 92.69 103 ASN A CA 1
ATOM 794 C C . ASN A 1 103 ? 6.001 -6.778 12.104 1.00 92.69 103 ASN A C 1
ATOM 796 O O . ASN A 1 103 ? 6.228 -5.682 12.614 1.00 92.69 103 ASN A O 1
ATOM 800 N N . ILE A 1 104 ? 4.771 -7.253 11.951 1.00 93.75 104 ILE A N 1
ATOM 801 C CA . ILE A 1 104 ? 3.585 -6.600 12.508 1.00 93.75 104 ILE A CA 1
ATOM 802 C C . ILE A 1 104 ? 3.110 -7.390 13.730 1.00 93.75 104 ILE A C 1
ATOM 804 O O . ILE A 1 104 ? 3.310 -8.600 13.808 1.00 93.75 104 ILE A O 1
ATOM 808 N N . ASP A 1 105 ? 2.527 -6.702 14.713 1.00 90.56 105 ASP A N 1
ATOM 809 C CA . ASP A 1 105 ? 1.949 -7.359 15.888 1.00 90.56 105 ASP A CA 1
ATOM 810 C C . ASP A 1 105 ? 0.841 -8.340 15.464 1.00 90.56 105 ASP A C 1
ATOM 812 O O . ASP A 1 105 ? -0.220 -7.944 14.979 1.00 90.56 105 ASP A O 1
ATOM 816 N N . ASN A 1 106 ? 1.087 -9.637 15.653 1.00 88.88 106 ASN A N 1
ATOM 817 C CA . ASN A 1 106 ? 0.187 -10.706 15.221 1.00 88.88 106 ASN A CA 1
ATOM 818 C C . ASN A 1 106 ? -1.096 -10.820 16.062 1.00 88.88 106 ASN A C 1
ATOM 820 O O . ASN A 1 106 ? -1.993 -11.585 15.708 1.00 88.88 106 ASN A O 1
ATOM 824 N N . LYS A 1 107 ? -1.201 -10.068 17.166 1.00 89.06 107 LYS A N 1
ATOM 825 C CA . LYS A 1 107 ? -2.422 -9.972 17.978 1.00 89.06 107 LYS A CA 1
ATOM 826 C C . LYS A 1 107 ? -3.373 -8.885 17.481 1.00 89.06 107 LYS A C 1
ATOM 828 O O . LYS A 1 107 ? -4.521 -8.840 17.919 1.00 89.06 107 LYS A O 1
ATOM 833 N N . SER A 1 108 ? -2.899 -7.989 16.621 1.00 90.31 108 SER A N 1
ATOM 834 C CA . SER A 1 108 ? -3.650 -6.822 16.177 1.00 90.31 108 SER A CA 1
ATOM 835 C C . SER A 1 108 ? -4.658 -7.158 15.086 1.00 90.31 108 SER A C 1
ATOM 837 O O . SER A 1 108 ? -4.380 -7.899 14.143 1.00 90.31 108 SER A O 1
ATOM 839 N N . LYS A 1 109 ? -5.826 -6.517 15.152 1.00 92.00 109 LYS A N 1
ATOM 840 C CA . LYS A 1 109 ? -6.739 -6.439 14.010 1.00 92.00 109 LYS A CA 1
ATOM 841 C C . LYS A 1 109 ? -6.164 -5.483 12.961 1.00 92.00 109 LYS A C 1
ATOM 843 O O . LYS A 1 109 ? -5.757 -4.370 13.288 1.00 92.00 109 LYS A O 1
ATOM 848 N N . LEU A 1 110 ? -6.151 -5.902 11.698 1.00 93.56 110 LEU A N 1
ATOM 849 C CA . LEU A 1 110 ? -5.549 -5.131 10.609 1.00 93.56 110 LEU A CA 1
ATOM 850 C C . LEU A 1 110 ? -6.602 -4.416 9.756 1.00 93.56 110 LEU A C 1
ATOM 852 O O . LEU A 1 110 ? -7.589 -5.020 9.334 1.00 93.56 110 LEU A O 1
ATOM 856 N N . HIS A 1 111 ? -6.345 -3.145 9.450 1.00 95.06 111 HIS A N 1
ATOM 857 C CA . HIS A 1 111 ? -7.083 -2.348 8.469 1.00 95.06 111 HIS A CA 1
ATOM 858 C C . HIS A 1 111 ? -6.180 -2.093 7.265 1.00 95.06 111 HIS A C 1
ATOM 860 O O . HIS A 1 111 ? -5.183 -1.381 7.373 1.00 95.06 111 HIS A O 1
ATOM 866 N N . PHE A 1 112 ? -6.509 -2.676 6.115 1.00 94.75 112 PHE A N 1
ATOM 867 C CA . PHE A 1 112 ? -5.727 -2.492 4.893 1.00 94.75 112 PHE A CA 1
ATOM 868 C C . PHE A 1 112 ? -6.221 -1.289 4.093 1.00 94.75 112 PHE A C 1
ATOM 870 O O . PHE A 1 112 ? -7.418 -1.141 3.852 1.00 94.75 112 PHE A O 1
ATOM 877 N N . VAL A 1 113 ? -5.279 -0.471 3.631 1.00 95.19 113 VAL A N 1
ATOM 878 C CA . VAL A 1 113 ? -5.511 0.618 2.683 1.00 95.19 113 VAL A CA 1
ATOM 879 C C . VAL A 1 113 ? -4.587 0.403 1.492 1.00 95.19 113 VAL A C 1
ATOM 881 O O . VAL A 1 113 ? -3.370 0.472 1.632 1.00 95.19 113 VAL A O 1
ATOM 884 N N . GLY A 1 114 ? -5.151 0.104 0.325 1.00 89.94 114 GLY A N 1
ATOM 885 C CA . GLY A 1 114 ? -4.394 -0.062 -0.916 1.00 89.94 114 GLY A CA 1
ATOM 886 C C . GLY A 1 114 ? -4.573 1.139 -1.837 1.00 89.94 114 GLY A C 1
ATOM 887 O O . GLY A 1 114 ? -5.686 1.640 -1.977 1.00 89.94 114 GLY A O 1
ATOM 888 N N . HIS A 1 115 ? -3.493 1.578 -2.478 1.00 89.50 115 HIS A N 1
ATOM 889 C CA . HIS A 1 115 ? -3.534 2.527 -3.590 1.00 89.50 115 HIS A CA 1
ATOM 890 C C . HIS A 1 115 ? -3.096 1.804 -4.870 1.00 89.50 115 HIS A C 1
ATOM 892 O O . HIS A 1 115 ? -2.112 1.073 -4.846 1.00 89.50 115 HIS A O 1
ATOM 898 N N . SER A 1 116 ? -3.869 2.001 -5.939 1.00 76.69 116 SER A N 1
ATOM 899 C CA . SER A 1 116 ? -3.763 1.417 -7.286 1.00 76.69 116 SER A CA 1
ATOM 900 C C . SER A 1 116 ? -2.349 1.216 -7.848 1.00 76.69 116 SER A C 1
ATOM 902 O O . SER A 1 116 ? -1.391 1.874 -7.451 1.00 76.69 116 SER A O 1
ATOM 904 N N . ILE A 1 117 ? -2.230 0.389 -8.889 1.00 57.72 117 ILE A N 1
ATOM 905 C CA . ILE A 1 117 ? -1.068 0.417 -9.769 1.00 57.72 117 ILE A CA 1
ATOM 906 C C . ILE A 1 117 ? -1.155 1.605 -10.736 1.00 57.72 117 ILE A C 1
ATOM 908 O O . ILE A 1 117 ? -2.170 1.817 -11.398 1.00 57.72 117 ILE A O 1
ATOM 912 N N . GLY A 1 118 ? -0.088 2.399 -10.828 1.00 52.81 118 GLY A N 1
ATOM 913 C CA . GLY A 1 118 ? 0.018 3.430 -11.863 1.00 52.81 118 GLY A CA 1
ATOM 914 C C . GLY A 1 118 ? -0.425 4.828 -11.448 1.00 52.81 118 GLY A C 1
ATOM 915 O O . GLY A 1 118 ? -0.983 5.564 -12.255 1.00 52.81 118 GLY A O 1
ATOM 916 N N . SER A 1 119 ? -0.064 5.252 -10.236 1.00 47.81 119 SER A N 1
ATOM 917 C CA . SER A 1 119 ? -0.075 6.663 -9.836 1.00 47.81 119 SER A CA 1
ATOM 918 C C . SER A 1 119 ? 1.001 7.470 -10.569 1.00 47.81 119 SER A C 1
ATOM 920 O O . SER A 1 119 ? 1.990 7.903 -9.988 1.00 47.81 119 SER A O 1
ATOM 922 N N . TRP A 1 120 ? 0.757 7.608 -11.875 1.00 46.28 120 TRP A N 1
ATOM 923 C CA . TRP A 1 120 ? 1.361 8.414 -12.930 1.00 46.28 120 TRP A CA 1
ATOM 924 C C . TRP A 1 120 ? 2.884 8.636 -12.860 1.00 46.28 120 TRP A C 1
ATOM 926 O O . TRP A 1 120 ? 3.411 9.438 -12.093 1.00 46.28 120 TRP A O 1
ATOM 936 N N . LEU A 1 121 ? 3.586 7.992 -13.797 1.00 43.66 121 LEU A N 1
ATOM 937 C CA . LEU A 1 121 ? 5.021 8.137 -14.077 1.00 43.66 121 LEU A CA 1
ATOM 938 C C . LEU A 1 121 ? 5.426 9.520 -14.635 1.00 43.66 121 LEU A C 1
ATOM 940 O O . LEU A 1 121 ? 6.610 9.844 -14.643 1.00 43.66 121 LEU A O 1
ATOM 944 N N . CYS A 1 122 ? 4.474 10.344 -15.085 1.00 38.56 122 CYS A N 1
ATOM 945 C CA . CYS A 1 122 ? 4.767 11.536 -15.894 1.00 38.56 122 CYS A CA 1
ATOM 946 C C . CYS A 1 122 ? 4.312 12.882 -15.277 1.00 38.56 122 CYS A C 1
ATOM 948 O O . CYS A 1 122 ? 4.431 13.910 -15.936 1.00 38.56 122 CYS A O 1
ATOM 950 N N . SER A 1 123 ? 3.794 12.915 -14.039 1.00 43.50 123 SER A N 1
ATOM 951 C CA . SER A 1 123 ? 3.194 14.127 -13.433 1.00 43.50 123 SER A CA 1
ATOM 952 C C . SER A 1 123 ? 3.908 14.574 -12.165 1.00 43.50 123 SER A C 1
ATOM 954 O O . SER A 1 123 ? 3.402 15.442 -11.453 1.00 43.50 123 SER A O 1
ATOM 956 N N . LEU A 1 124 ? 5.093 14.012 -11.893 1.00 55.09 124 LEU A N 1
ATOM 957 C CA . LEU A 1 124 ? 5.895 14.375 -10.732 1.00 55.09 124 LEU A CA 1
ATOM 958 C C . LEU A 1 124 ? 6.184 15.883 -10.767 1.00 55.09 124 LEU A C 1
ATOM 960 O O . LEU A 1 124 ? 6.862 16.356 -11.683 1.00 55.09 124 LEU A O 1
ATOM 964 N N . PRO A 1 125 ? 5.682 16.656 -9.790 1.00 54.81 125 PRO A N 1
ATOM 965 C CA . PRO A 1 125 ? 5.967 18.076 -9.738 1.00 54.81 125 PRO A CA 1
ATOM 966 C C . PRO A 1 125 ? 7.470 18.313 -9.572 1.00 54.81 125 PRO A C 1
ATOM 968 O O . PRO A 1 125 ? 8.130 17.636 -8.782 1.00 54.81 125 PRO A O 1
ATOM 971 N N . SER A 1 126 ? 8.003 19.332 -10.246 1.00 52.34 126 SER A N 1
ATOM 972 C CA . SER A 1 126 ? 9.429 19.703 -10.225 1.00 52.34 126 SER A CA 1
ATOM 973 C C . SER A 1 126 ? 9.959 20.177 -8.862 1.00 52.34 126 SER A C 1
ATOM 975 O O . SER A 1 126 ? 11.074 20.658 -8.783 1.00 52.34 126 SER A O 1
ATOM 977 N N . HIS A 1 127 ? 9.157 20.133 -7.796 1.00 62.50 127 HIS A N 1
ATOM 978 C CA . HIS A 1 127 ? 9.592 20.420 -6.425 1.00 62.50 127 HIS A CA 1
ATOM 979 C C . HIS A 1 127 ? 9.834 19.141 -5.601 1.00 62.50 127 HIS A C 1
ATOM 981 O O . HIS A 1 127 ? 10.196 19.217 -4.428 1.00 62.50 127 HIS A O 1
ATOM 987 N N . TYR A 1 128 ? 9.675 17.957 -6.208 1.00 60.47 128 TYR A N 1
ATOM 988 C CA . TYR A 1 128 ? 9.978 16.653 -5.608 1.00 60.47 128 TYR A CA 1
ATOM 989 C C . TYR A 1 128 ? 11.329 16.082 -6.061 1.00 60.47 128 TYR A C 1
ATOM 991 O O . TYR A 1 128 ? 11.504 14.863 -6.093 1.00 60.47 128 TYR A O 1
ATOM 999 N N . ASP A 1 129 ? 12.303 16.942 -6.366 1.00 61.94 129 ASP A N 1
ATOM 1000 C CA . ASP A 1 129 ? 13.583 16.589 -6.998 1.00 61.94 129 ASP A CA 1
ATOM 1001 C C . ASP A 1 129 ? 14.247 15.352 -6.389 1.00 61.94 129 ASP A C 1
ATOM 1003 O O . ASP A 1 129 ? 14.543 14.391 -7.090 1.00 61.94 129 ASP A O 1
ATOM 1007 N N . LYS A 1 130 ? 14.386 15.291 -5.058 1.00 63.50 130 LYS A N 1
ATOM 1008 C CA . LYS A 1 130 ? 15.014 14.138 -4.383 1.00 63.50 130 LYS A CA 1
ATOM 1009 C C . LYS A 1 130 ? 14.267 12.814 -4.592 1.00 63.50 130 LYS A C 1
ATOM 1011 O O . LYS A 1 130 ? 14.901 11.763 -4.600 1.00 63.50 130 LYS A O 1
ATOM 1016 N N . ARG A 1 131 ? 12.940 12.851 -4.749 1.00 69.50 131 ARG A N 1
ATOM 1017 C CA . ARG A 1 131 ? 12.101 11.663 -4.984 1.00 69.50 131 ARG A CA 1
ATOM 1018 C C . ARG A 1 131 ? 12.109 11.268 -6.465 1.00 69.50 131 ARG A C 1
ATOM 1020 O O . ARG A 1 131 ? 12.171 10.083 -6.773 1.00 69.50 131 ARG A O 1
ATOM 1027 N N . VAL A 1 132 ? 12.143 12.254 -7.366 1.00 65.44 132 VAL A N 1
ATOM 1028 C CA . VAL A 1 132 ? 12.341 12.057 -8.814 1.00 65.44 132 VAL A CA 1
ATOM 1029 C C . VAL A 1 132 ? 13.711 11.426 -9.098 1.00 65.44 132 VAL A C 1
ATOM 1031 O O . VAL A 1 132 ? 13.817 10.538 -9.936 1.00 65.44 132 VAL A O 1
ATOM 1034 N N . LEU A 1 133 ? 14.758 11.801 -8.354 1.00 72.06 133 LEU A N 1
ATOM 1035 C CA . LEU A 1 133 ? 16.102 11.235 -8.527 1.00 72.06 133 LEU A CA 1
ATOM 1036 C C . LEU A 1 133 ? 16.168 9.720 -8.268 1.00 72.06 133 LEU A C 1
ATOM 1038 O O . LEU A 1 133 ? 16.919 9.033 -8.957 1.00 72.06 133 LEU A O 1
ATOM 1042 N N . LYS A 1 134 ? 15.378 9.175 -7.328 1.00 76.62 134 LYS A N 1
ATOM 1043 C CA . LYS A 1 134 ? 15.303 7.714 -7.111 1.00 76.62 134 LYS A CA 1
ATOM 1044 C C . LYS A 1 134 ? 14.795 6.993 -8.357 1.00 76.62 134 LYS A C 1
ATOM 1046 O O . LYS A 1 134 ? 15.295 5.932 -8.709 1.00 76.62 134 LYS A O 1
ATOM 1051 N N . TYR A 1 135 ? 13.844 7.611 -9.045 1.00 72.69 135 TYR A N 1
ATOM 1052 C CA . TYR A 1 135 ? 13.264 7.103 -10.280 1.00 72.69 135 TYR A CA 1
ATOM 1053 C C . TYR A 1 135 ? 14.250 7.059 -11.448 1.00 72.69 135 TYR A C 1
ATOM 1055 O O . TYR A 1 135 ? 14.125 6.207 -12.320 1.00 72.69 135 TYR A O 1
ATOM 1063 N N . LEU A 1 136 ? 15.243 7.951 -11.460 1.00 78.62 136 LEU A N 1
ATOM 1064 C CA . LEU A 1 136 ? 16.289 7.958 -12.483 1.00 78.62 136 LEU A CA 1
ATOM 1065 C C . LEU A 1 136 ? 17.314 6.832 -12.293 1.00 78.62 136 LEU A C 1
ATOM 1067 O O . LEU A 1 136 ? 18.159 6.629 -13.164 1.00 78.62 136 LEU A O 1
ATOM 1071 N N . ASN A 1 137 ? 17.263 6.093 -11.179 1.00 86.44 137 ASN A N 1
ATOM 1072 C CA . ASN A 1 137 ? 18.085 4.904 -11.013 1.00 86.44 137 ASN A CA 1
ATOM 1073 C C . ASN A 1 137 ? 17.543 3.787 -11.928 1.00 86.44 137 ASN A C 1
ATOM 1075 O O . ASN A 1 137 ? 16.436 3.299 -11.685 1.00 86.44 137 ASN A O 1
ATOM 1079 N N . PRO A 1 138 ? 18.310 3.330 -12.935 1.00 87.06 138 PRO A N 1
ATOM 1080 C CA . PRO A 1 138 ? 17.842 2.336 -13.897 1.00 87.06 138 PRO A CA 1
ATOM 1081 C C . PRO A 1 138 ? 17.468 1.007 -13.237 1.00 87.06 138 PRO A C 1
ATOM 1083 O O . PRO A 1 138 ? 16.536 0.352 -13.691 1.00 87.06 138 PRO A O 1
ATOM 1086 N N . HIS A 1 139 ? 18.121 0.641 -12.128 1.00 89.00 139 HIS A N 1
ATOM 1087 C CA . HIS A 1 139 ? 17.771 -0.559 -11.374 1.00 89.00 139 HIS A CA 1
ATOM 1088 C C . HIS A 1 139 ? 16.426 -0.418 -10.662 1.00 89.00 139 HIS A C 1
ATOM 1090 O O . HIS A 1 139 ? 15.678 -1.379 -10.558 1.00 89.00 139 HIS A O 1
ATOM 1096 N N . ILE A 1 140 ? 16.066 0.764 -10.179 1.00 89.88 140 ILE A N 1
ATOM 1097 C CA . ILE A 1 140 ? 14.738 0.963 -9.583 1.00 89.88 140 ILE A CA 1
ATOM 1098 C C . ILE A 1 140 ? 13.691 0.995 -10.698 1.00 89.88 140 ILE A C 1
ATOM 1100 O O . ILE A 1 140 ? 12.673 0.308 -10.629 1.00 89.88 140 ILE A O 1
ATOM 1104 N N . PHE A 1 141 ? 13.983 1.737 -11.764 1.00 89.25 141 PHE A N 1
ATOM 1105 C CA . PHE A 1 141 ? 13.076 1.927 -12.885 1.00 89.25 141 PHE A CA 1
ATOM 1106 C C . PHE A 1 141 ? 12.733 0.625 -13.621 1.00 89.25 141 PHE A C 1
ATOM 1108 O O . PHE A 1 141 ? 11.563 0.395 -13.920 1.00 89.25 141 PHE A O 1
ATOM 1115 N N . GLU A 1 142 ? 13.707 -0.266 -13.855 1.00 92.62 142 GLU A N 1
ATOM 1116 C CA . GLU A 1 142 ? 13.452 -1.570 -14.491 1.00 92.62 142 GLU A CA 1
ATOM 1117 C C . GLU A 1 142 ? 12.442 -2.409 -13.693 1.00 92.62 142 GLU A C 1
ATOM 1119 O O . GLU A 1 142 ? 11.602 -3.072 -14.290 1.00 92.62 142 GLU A O 1
ATOM 1124 N N . LYS A 1 143 ? 12.472 -2.347 -12.353 1.00 93.31 143 LYS A N 1
ATOM 1125 C CA . LYS A 1 143 ? 11.559 -3.095 -11.474 1.00 93.31 143 LYS A CA 1
ATOM 1126 C C . LYS A 1 143 ? 10.175 -2.463 -11.417 1.00 93.31 143 LYS A C 1
ATOM 1128 O O . LYS A 1 143 ? 9.181 -3.177 -11.507 1.00 93.31 143 LYS A O 1
ATOM 1133 N N . VAL A 1 144 ? 10.122 -1.131 -11.369 1.00 91.75 144 VAL A N 1
ATOM 1134 C CA . VAL A 1 144 ? 8.877 -0.361 -11.494 1.00 91.75 144 VAL A CA 1
ATOM 1135 C C . VAL A 1 144 ? 8.146 -0.704 -12.792 1.00 91.75 144 VAL A C 1
ATOM 1137 O O . VAL A 1 144 ? 6.943 -0.968 -12.759 1.00 91.75 144 VAL A O 1
ATOM 1140 N N . LEU A 1 145 ? 8.862 -0.738 -13.922 1.00 91.38 145 LEU A N 1
ATOM 1141 C CA . LEU A 1 145 ? 8.296 -1.136 -15.211 1.00 91.38 145 LEU A CA 1
ATOM 1142 C C . LEU A 1 145 ? 7.947 -2.623 -15.247 1.00 91.38 145 LEU A C 1
ATOM 1144 O O . LEU A 1 145 ? 6.875 -2.975 -15.724 1.00 91.38 145 LEU A O 1
ATOM 1148 N N . PHE A 1 146 ? 8.818 -3.492 -14.734 1.00 93.94 146 PHE A N 1
ATOM 1149 C CA . PHE A 1 146 ? 8.579 -4.933 -14.701 1.00 93.94 146 PHE A CA 1
ATOM 1150 C C . PHE A 1 146 ? 7.289 -5.283 -13.952 1.00 93.94 146 PHE A C 1
ATOM 1152 O O . PHE A 1 146 ? 6.462 -6.011 -14.492 1.00 93.94 146 PHE A O 1
ATOM 1159 N N . LEU A 1 147 ? 7.076 -4.719 -12.756 1.00 93.25 147 LEU A N 1
ATOM 1160 C CA . LEU A 1 147 ? 5.834 -4.911 -12.006 1.00 93.25 147 LEU A CA 1
ATOM 1161 C C . LEU A 1 147 ? 4.627 -4.307 -12.739 1.00 93.25 147 LEU A C 1
ATOM 1163 O O . LEU A 1 147 ? 3.562 -4.915 -12.736 1.00 93.25 147 LEU A O 1
ATOM 1167 N N . ALA A 1 148 ? 4.789 -3.145 -13.386 1.00 90.62 148 ALA A N 1
ATOM 1168 C CA . ALA A 1 148 ? 3.723 -2.541 -14.187 1.00 90.62 148 ALA A CA 1
ATOM 1169 C C . ALA A 1 148 ? 3.262 -3.469 -15.318 1.00 90.62 148 ALA A C 1
ATOM 1171 O O . ALA A 1 148 ? 2.065 -3.712 -15.448 1.00 90.62 148 ALA A O 1
ATOM 1172 N N . TYR A 1 149 ? 4.197 -4.012 -16.101 1.00 90.75 149 TYR A N 1
ATOM 1173 C CA . TYR A 1 149 ? 3.875 -4.940 -17.185 1.00 90.75 149 TYR A CA 1
ATOM 1174 C C . TYR A 1 149 ? 3.287 -6.252 -16.661 1.00 90.75 149 TYR A C 1
ATOM 1176 O O . TYR A 1 149 ? 2.243 -6.674 -17.145 1.00 90.75 149 TYR A O 1
ATOM 1184 N N . ASP A 1 150 ? 3.902 -6.859 -15.641 1.00 93.19 150 ASP A N 1
ATOM 1185 C CA . ASP A 1 150 ? 3.409 -8.110 -15.058 1.00 93.19 150 ASP A CA 1
ATOM 1186 C C . ASP A 1 150 ? 1.970 -7.962 -14.542 1.00 93.19 150 ASP A C 1
ATOM 1188 O O . ASP A 1 150 ? 1.130 -8.822 -14.791 1.00 93.19 150 ASP A O 1
ATOM 1192 N N . GLU A 1 151 ? 1.632 -6.859 -13.876 1.00 86.75 151 GLU A N 1
ATOM 1193 C CA . GLU A 1 151 ? 0.261 -6.643 -13.419 1.00 86.75 151 GLU A CA 1
ATOM 1194 C C . GLU A 1 151 ? -0.712 -6.387 -14.577 1.00 86.75 151 GLU A C 1
ATOM 1196 O O . GLU A 1 151 ? -1.797 -6.962 -14.573 1.00 86.75 151 GLU A O 1
ATOM 1201 N N . MET A 1 152 ? -0.337 -5.590 -15.586 1.00 87.56 152 MET A N 1
ATOM 1202 C CA . MET A 1 152 ? -1.189 -5.353 -16.762 1.00 87.56 152 MET A CA 1
ATOM 1203 C C . MET A 1 152 ? -1.458 -6.642 -17.557 1.00 87.56 152 MET A C 1
ATOM 1205 O O . MET A 1 152 ? -2.556 -6.810 -18.088 1.00 87.56 152 MET A O 1
ATOM 1209 N N . ASP A 1 153 ? -0.496 -7.569 -17.591 1.00 90.12 153 ASP A N 1
ATOM 1210 C CA . ASP A 1 153 ? -0.633 -8.868 -18.256 1.00 90.12 153 ASP A CA 1
ATOM 1211 C C . ASP A 1 153 ? -1.476 -9.865 -17.440 1.00 90.12 153 ASP A C 1
ATOM 1213 O O . ASP A 1 153 ? -2.222 -10.668 -18.007 1.00 90.12 153 ASP A O 1
ATOM 1217 N N . ASN A 1 154 ? -1.384 -9.827 -16.105 1.00 88.19 154 ASN A N 1
ATOM 1218 C CA . ASN A 1 154 ? -2.056 -10.793 -15.227 1.00 88.19 154 ASN A CA 1
ATOM 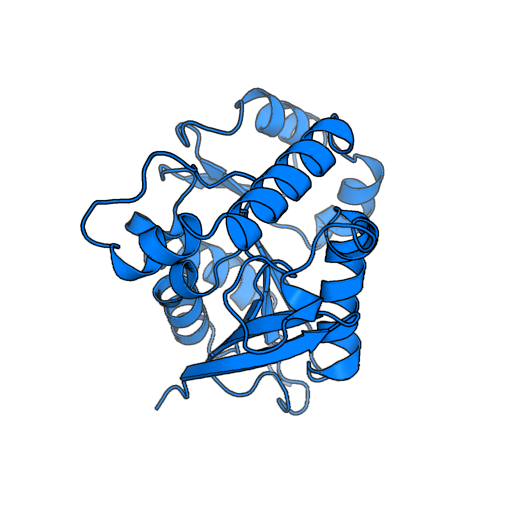1219 C C . ASN A 1 154 ? -3.427 -10.319 -14.704 1.00 88.19 154 ASN A C 1
ATOM 1221 O O . ASN A 1 154 ? -4.290 -11.151 -14.413 1.00 88.19 154 ASN A O 1
ATOM 1225 N N . ILE A 1 155 ? -3.657 -9.009 -14.574 1.00 87.06 155 ILE A N 1
ATOM 1226 C CA . ILE A 1 155 ? -4.874 -8.403 -14.008 1.00 87.06 155 ILE A CA 1
ATOM 1227 C C . ILE A 1 155 ? -5.672 -7.729 -15.120 1.00 87.06 155 ILE A C 1
ATOM 1229 O O . ILE A 1 155 ? -5.756 -6.512 -15.249 1.00 87.06 155 ILE A O 1
ATOM 1233 N N . THR A 1 156 ? -6.286 -8.569 -15.946 1.00 85.75 156 THR A N 1
ATOM 1234 C CA . THR A 1 156 ? -7.038 -8.132 -17.130 1.00 85.75 156 THR A CA 1
ATOM 1235 C C . THR A 1 156 ? -8.536 -7.989 -16.881 1.00 85.75 156 THR A C 1
ATOM 1237 O O . THR A 1 156 ? -9.243 -7.360 -17.667 1.00 85.75 156 THR A O 1
ATOM 1240 N N . THR A 1 157 ? -9.050 -8.589 -15.806 1.00 87.94 157 THR A N 1
ATOM 1241 C CA . THR A 1 157 ? -10.483 -8.623 -15.502 1.00 87.94 157 THR A CA 1
ATOM 1242 C C . THR A 1 157 ? -10.743 -8.481 -14.009 1.00 87.94 157 THR A C 1
ATOM 1244 O O . THR A 1 157 ? -9.891 -8.783 -13.171 1.00 87.94 157 THR A O 1
ATOM 1247 N N . LEU A 1 158 ? -11.953 -8.031 -13.666 1.00 88.38 158 LEU A N 1
ATOM 1248 C CA . LEU A 1 158 ? -12.400 -7.951 -12.281 1.00 88.38 158 LEU A CA 1
ATOM 1249 C C . LEU A 1 158 ? -12.396 -9.347 -11.644 1.00 88.38 158 LEU A C 1
ATOM 1251 O O . LEU A 1 158 ? -13.134 -10.235 -12.074 1.00 88.38 158 LEU A O 1
ATOM 1255 N N . ASN A 1 159 ? -11.625 -9.517 -10.569 1.00 89.00 159 ASN A N 1
ATOM 1256 C CA . ASN A 1 159 ? -11.617 -10.743 -9.776 1.00 89.00 159 ASN A CA 1
ATOM 1257 C C . ASN A 1 159 ? -12.905 -10.859 -8.941 1.00 89.00 159 ASN A C 1
ATOM 1259 O O . ASN A 1 159 ? -12.934 -10.533 -7.752 1.00 89.00 159 ASN A O 1
ATOM 1263 N N . LYS A 1 160 ? -13.981 -11.311 -9.591 1.00 92.31 160 LYS A N 1
ATOM 1264 C CA . LYS A 1 160 ? -15.319 -11.439 -9.003 1.00 92.31 160 LYS A CA 1
ATOM 1265 C C . LYS A 1 160 ? -15.326 -12.329 -7.761 1.00 92.31 160 LYS A C 1
ATOM 1267 O O . LYS A 1 160 ? -15.833 -11.906 -6.726 1.00 92.31 160 LYS A O 1
ATOM 1272 N N . ASP A 1 161 ? -14.682 -13.493 -7.835 1.00 91.75 161 ASP A N 1
ATOM 1273 C CA . ASP A 1 161 ? -14.600 -14.449 -6.725 1.00 91.75 161 ASP A CA 1
ATOM 1274 C C . ASP A 1 161 ? -13.869 -13.866 -5.509 1.00 91.75 161 ASP A C 1
ATOM 1276 O O . ASP A 1 161 ? -14.251 -14.107 -4.363 1.00 91.75 161 ASP A O 1
ATOM 1280 N N . GLY A 1 162 ? -12.795 -13.108 -5.748 1.00 88.19 162 GLY A N 1
ATOM 1281 C CA . GLY A 1 162 ? -12.053 -12.413 -4.703 1.00 88.19 162 GLY A CA 1
ATOM 1282 C C . GLY A 1 162 ? -12.905 -11.340 -4.036 1.00 88.19 162 GLY A C 1
ATOM 1283 O O . GLY A 1 162 ? -13.039 -11.338 -2.814 1.00 88.19 162 GLY A O 1
ATOM 1284 N N . VAL A 1 163 ? -13.532 -10.476 -4.839 1.00 90.31 163 VAL A N 1
ATOM 1285 C CA . VAL A 1 163 ? -14.419 -9.412 -4.352 1.00 90.31 163 VAL A CA 1
ATOM 1286 C C . VAL A 1 163 ? -15.581 -9.989 -3.545 1.00 90.31 163 VAL A C 1
ATOM 1288 O O . VAL A 1 163 ? -15.843 -9.507 -2.447 1.00 90.31 163 VAL A O 1
ATOM 1291 N N . ASP A 1 164 ? -16.235 -11.054 -4.015 1.00 91.50 164 ASP A N 1
ATOM 1292 C CA . ASP A 1 164 ? -17.351 -11.680 -3.296 1.00 91.50 164 ASP A CA 1
ATOM 1293 C C . ASP A 1 164 ? -16.965 -12.182 -1.901 1.00 91.50 164 ASP A C 1
ATOM 1295 O O . ASP A 1 164 ? -17.770 -12.102 -0.970 1.00 91.50 164 ASP A O 1
ATOM 1299 N N . LYS A 1 165 ? -15.723 -12.649 -1.733 1.00 90.25 165 LYS A N 1
ATOM 1300 C CA . LYS A 1 165 ? -15.212 -13.119 -0.441 1.00 90.25 165 LYS A CA 1
ATOM 1301 C C . LYS A 1 165 ? -14.968 -11.987 0.548 1.00 90.25 165 LYS A C 1
ATOM 1303 O O . LYS A 1 165 ? -15.124 -12.209 1.744 1.00 90.25 165 LYS A O 1
ATOM 1308 N N . VAL A 1 166 ? -14.588 -10.795 0.083 1.00 89.75 166 VAL A N 1
ATOM 1309 C CA . VAL A 1 166 ? -14.140 -9.698 0.966 1.00 89.75 166 VAL A CA 1
ATOM 1310 C C . VAL A 1 166 ? -15.069 -8.488 0.996 1.00 89.75 166 VAL A C 1
ATOM 1312 O O . VAL A 1 166 ? -14.897 -7.630 1.854 1.00 89.75 166 VAL A O 1
ATOM 1315 N N . LYS A 1 167 ? -16.096 -8.428 0.141 1.00 89.12 167 LYS A N 1
ATOM 1316 C CA . LYS A 1 167 ? -16.996 -7.268 -0.011 1.00 89.12 167 LYS A CA 1
ATOM 1317 C C . LYS A 1 167 ? -17.600 -6.725 1.285 1.00 89.12 167 LYS A C 1
ATOM 1319 O O . LYS A 1 167 ? -17.845 -5.534 1.386 1.00 89.12 167 LYS A O 1
ATOM 1324 N N . HIS A 1 168 ? -17.819 -7.575 2.286 1.00 91.06 168 HIS A N 1
ATOM 1325 C CA . HIS A 1 168 ? -18.366 -7.183 3.589 1.00 91.06 168 HIS A CA 1
ATOM 1326 C C . HIS A 1 168 ? -17.342 -6.469 4.497 1.00 91.06 168 HIS A C 1
ATOM 1328 O O . HIS A 1 168 ? -17.711 -5.899 5.521 1.00 91.06 168 HIS A O 1
ATOM 1334 N N . LEU A 1 169 ? -16.058 -6.491 4.131 1.00 89.94 169 LEU A N 1
ATOM 1335 C CA . LEU A 1 169 ? -14.952 -5.807 4.807 1.00 89.94 169 LEU A CA 1
ATOM 1336 C C . LEU A 1 169 ? -14.406 -4.632 3.984 1.00 89.94 169 LEU A C 1
ATOM 1338 O O . LEU A 1 169 ? -13.698 -3.786 4.536 1.00 89.94 169 LEU A O 1
ATOM 1342 N N . THR A 1 170 ? -14.745 -4.563 2.698 1.00 91.44 170 THR A N 1
ATOM 1343 C CA . THR A 1 170 ? -14.186 -3.621 1.725 1.00 91.44 170 THR A CA 1
ATOM 1344 C C . THR A 1 170 ? -15.001 -2.336 1.632 1.00 91.44 170 THR A C 1
ATOM 1346 O O . THR A 1 170 ? -16.224 -2.366 1.588 1.00 91.44 170 THR A O 1
ATOM 1349 N N . ASN A 1 171 ? -14.296 -1.210 1.543 1.00 93.38 171 ASN A N 1
ATOM 1350 C CA . ASN A 1 171 ? -14.837 0.080 1.124 1.00 93.38 171 ASN A CA 1
ATOM 1351 C C . ASN A 1 171 ? -13.972 0.600 -0.026 1.00 93.38 171 ASN A C 1
ATOM 1353 O O . ASN A 1 171 ? -12.772 0.319 -0.052 1.00 93.38 171 ASN A O 1
ATOM 1357 N N . ILE A 1 172 ? -14.557 1.351 -0.956 1.00 94.50 172 ILE A N 1
ATOM 1358 C CA . ILE A 1 172 ? -13.846 1.868 -2.133 1.00 94.50 172 ILE A CA 1
ATOM 1359 C C . ILE A 1 172 ? -13.932 3.387 -2.166 1.00 94.50 172 ILE A C 1
ATOM 1361 O O . ILE A 1 172 ? -15.000 3.956 -1.968 1.00 94.50 172 ILE A O 1
ATOM 1365 N N . ILE A 1 173 ? -12.806 4.035 -2.448 1.00 94.75 173 ILE A N 1
ATOM 1366 C CA . ILE A 1 173 ? -12.743 5.450 -2.811 1.00 94.75 173 ILE A CA 1
ATOM 1367 C C . ILE A 1 173 ? -12.302 5.485 -4.271 1.00 94.75 173 ILE A C 1
ATOM 1369 O O . ILE A 1 173 ? -11.286 4.876 -4.604 1.00 94.75 173 ILE A O 1
ATOM 1373 N N . TYR A 1 174 ? -13.064 6.146 -5.137 1.00 93.75 174 TYR A N 1
ATOM 1374 C CA . TYR A 1 174 ? -12.724 6.276 -6.553 1.00 93.75 174 TYR A CA 1
ATOM 1375 C C . TYR A 1 174 ? -12.948 7.710 -7.024 1.00 93.75 174 TYR A C 1
ATOM 1377 O O . TYR A 1 174 ? -13.802 8.417 -6.492 1.00 93.75 174 TYR A O 1
ATOM 1385 N N . SER A 1 175 ? -12.186 8.132 -8.030 1.00 92.12 175 SER A N 1
ATOM 1386 C CA . SER A 1 175 ? -12.362 9.431 -8.675 1.00 92.12 175 SER A CA 1
ATOM 1387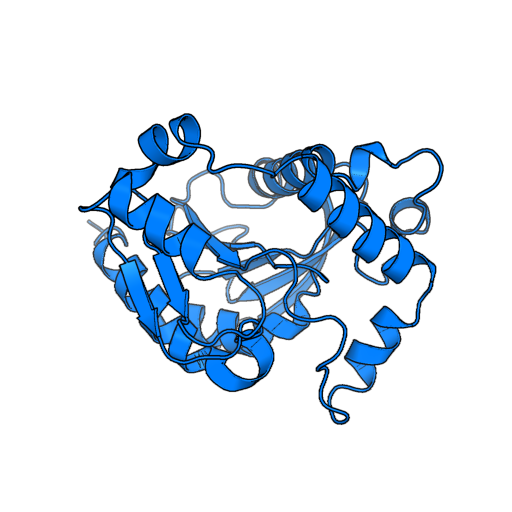 C C . SER A 1 175 ? -12.906 9.247 -10.086 1.00 92.12 175 SER A C 1
ATOM 1389 O O . SER A 1 175 ? -12.529 8.307 -10.787 1.00 92.12 175 SER A O 1
ATOM 1391 N N . VAL A 1 176 ? -13.830 10.122 -10.487 1.00 89.75 176 VAL A N 1
ATOM 1392 C CA . VAL A 1 176 ? -14.413 10.107 -11.840 1.00 89.75 176 VAL A CA 1
ATOM 1393 C C . VAL A 1 176 ? -13.510 10.742 -12.892 1.00 89.75 176 VAL A C 1
ATOM 1395 O O . VAL A 1 176 ? -13.696 10.493 -14.079 1.00 89.75 176 VAL A O 1
ATOM 1398 N N . ASP A 1 177 ? -12.542 11.542 -12.456 1.00 84.88 177 ASP A N 1
ATOM 1399 C CA . ASP A 1 177 ? -11.632 12.298 -13.316 1.00 84.88 177 ASP A CA 1
ATOM 1400 C C . ASP A 1 177 ? -10.184 12.116 -12.840 1.00 84.88 177 ASP A C 1
ATOM 1402 O O . ASP A 1 177 ? -9.429 13.061 -12.635 1.00 84.88 177 ASP A O 1
ATOM 1406 N N . ASP A 1 178 ? -9.805 10.861 -12.577 1.00 85.31 178 ASP A N 1
ATOM 1407 C CA . ASP A 1 178 ? -8.480 10.525 -12.044 1.00 85.31 178 ASP A CA 1
ATOM 1408 C C . ASP A 1 178 ? -7.367 10.571 -13.114 1.00 85.31 178 ASP A C 1
ATOM 1410 O O . ASP A 1 178 ? -6.180 10.597 -12.777 1.00 85.31 178 ASP A O 1
ATOM 1414 N N . GLY A 1 179 ? -7.749 10.612 -14.398 1.00 84.00 179 GLY A N 1
ATOM 1415 C CA . GLY A 1 179 ? -6.854 10.677 -15.555 1.00 84.00 179 GLY A CA 1
ATOM 1416 C C . GLY A 1 179 ? -6.074 9.389 -15.852 1.00 84.00 179 GLY A C 1
ATOM 1417 O O . GLY A 1 179 ? -5.140 9.422 -16.660 1.00 84.00 179 GLY A O 1
ATOM 1418 N N . TRP A 1 180 ? -6.413 8.265 -15.211 1.00 84.50 180 TRP A N 1
ATOM 1419 C CA . TRP A 1 180 ? -5.690 6.996 -15.335 1.00 84.50 180 TRP A CA 1
ATOM 1420 C C . TRP A 1 180 ? -6.606 5.786 -15.487 1.00 84.50 180 TRP A C 1
ATOM 1422 O O . TRP A 1 180 ? -6.500 5.069 -16.483 1.00 84.50 180 TRP A O 1
ATOM 1432 N N . ALA A 1 181 ? -7.490 5.536 -14.520 1.00 83.94 181 ALA A N 1
ATOM 1433 C CA . ALA A 1 181 ? -8.312 4.340 -14.505 1.00 83.94 181 ALA A CA 1
ATOM 1434 C C . ALA A 1 181 ? -9.567 4.549 -15.369 1.00 83.94 181 ALA A C 1
ATOM 1436 O O . ALA A 1 181 ? -10.377 5.438 -15.098 1.00 83.94 181 ALA A O 1
ATOM 1437 N N . PRO A 1 182 ? -9.793 3.717 -16.400 1.00 87.88 182 PRO A N 1
ATOM 1438 C CA . PRO A 1 182 ? -11.013 3.785 -17.187 1.00 87.88 182 PRO A CA 1
ATOM 1439 C C . PRO A 1 182 ? -12.273 3.629 -16.320 1.00 87.88 182 PRO A C 1
ATOM 1441 O O . PRO A 1 182 ? -12.441 2.641 -15.601 1.00 87.88 182 PRO A O 1
ATOM 1444 N N . LEU A 1 183 ? -13.211 4.579 -16.430 1.00 88.94 183 LEU A N 1
ATOM 1445 C CA . LEU A 1 183 ? -14.440 4.592 -15.621 1.00 88.94 183 LEU A CA 1
ATOM 1446 C C . LEU A 1 183 ? -15.312 3.341 -15.785 1.00 88.94 183 LEU A C 1
ATOM 1448 O O . LEU A 1 183 ? -16.132 3.041 -14.917 1.00 88.94 183 LEU A O 1
ATOM 1452 N N . ASN A 1 184 ? -15.177 2.609 -16.893 1.00 90.56 184 ASN A N 1
ATOM 1453 C CA . ASN A 1 184 ? -15.894 1.352 -17.088 1.00 90.56 184 ASN A CA 1
ATOM 1454 C C . ASN A 1 184 ? -15.509 0.295 -16.046 1.00 90.56 184 ASN A C 1
ATOM 1456 O O . ASN A 1 184 ? -16.389 -0.452 -15.645 1.00 90.56 184 ASN A O 1
ATOM 1460 N N . PHE A 1 185 ? -14.276 0.276 -15.530 1.00 89.94 185 PHE A N 1
ATOM 1461 C CA . PHE A 1 185 ? -13.898 -0.672 -14.474 1.00 89.94 185 PHE A CA 1
ATOM 1462 C C . PHE A 1 185 ? -14.693 -0.444 -13.187 1.00 89.94 185 PHE A C 1
ATOM 1464 O O . PHE A 1 185 ? -15.176 -1.395 -12.570 1.00 89.94 185 PHE A O 1
ATOM 1471 N N . MET A 1 186 ? -14.902 0.823 -12.815 1.00 91.44 186 MET A N 1
ATOM 1472 C CA . MET A 1 186 ? -15.744 1.164 -11.672 1.00 91.44 186 MET A CA 1
ATOM 1473 C C . MET A 1 186 ? -17.220 0.845 -11.951 1.00 91.44 186 MET A C 1
ATOM 1475 O O . MET A 1 186 ? -17.899 0.277 -11.098 1.00 91.44 186 MET A O 1
ATOM 1479 N N . LYS A 1 187 ? -17.716 1.127 -13.163 1.00 92.25 187 LYS A N 1
ATOM 1480 C CA . LYS A 1 187 ? -19.091 0.773 -13.565 1.00 92.25 187 LYS A CA 1
ATOM 1481 C C . LYS A 1 187 ? -19.338 -0.737 -13.514 1.00 92.25 187 LYS A C 1
ATOM 1483 O O . LYS A 1 187 ? -20.363 -1.158 -12.987 1.00 92.25 187 LYS A O 1
ATOM 1488 N N . ASP A 1 188 ? -18.398 -1.546 -13.997 1.00 93.19 188 ASP A N 1
ATOM 1489 C CA . ASP A 1 188 ? -18.487 -3.009 -13.962 1.00 93.19 188 ASP A CA 1
ATOM 1490 C C . ASP A 1 188 ? -18.568 -3.525 -12.519 1.00 93.19 188 ASP A C 1
ATOM 1492 O O . ASP A 1 188 ? -19.358 -4.423 -12.213 1.00 93.19 188 ASP A O 1
ATOM 1496 N N . LEU A 1 189 ? -17.802 -2.920 -11.606 1.00 93.81 189 LEU A N 1
ATOM 1497 C CA . LEU A 1 189 ? -17.845 -3.251 -10.186 1.00 93.81 189 LEU A CA 1
ATOM 1498 C C . LEU A 1 189 ? -19.152 -2.808 -9.514 1.00 93.81 189 LEU A C 1
ATOM 1500 O O . LEU A 1 189 ? -19.695 -3.570 -8.719 1.00 93.81 189 LEU A O 1
ATOM 1504 N N . MET A 1 190 ? -19.695 -1.635 -9.852 1.00 94.88 190 MET A N 1
ATOM 1505 C CA . MET A 1 190 ? -21.009 -1.185 -9.366 1.00 94.88 190 MET A CA 1
ATOM 1506 C C . MET A 1 190 ? -22.140 -2.108 -9.824 1.00 94.88 190 MET A C 1
ATOM 1508 O O . MET A 1 190 ? -23.034 -2.422 -9.044 1.00 94.88 190 MET A O 1
ATOM 1512 N N . ILE A 1 191 ? -22.089 -2.577 -11.075 1.00 95.31 191 ILE A N 1
ATOM 1513 C CA . ILE A 1 191 ? -23.055 -3.547 -11.605 1.00 95.31 191 ILE A CA 1
ATOM 1514 C C . ILE A 1 191 ? -22.935 -4.878 -10.857 1.00 95.31 191 ILE A C 1
ATOM 1516 O O . ILE A 1 191 ? -23.942 -5.496 -10.518 1.00 95.31 191 ILE A O 1
ATOM 1520 N N . PHE A 1 192 ? -21.707 -5.330 -10.595 1.00 96.00 192 PHE A N 1
ATOM 1521 C CA . PHE A 1 192 ? -21.455 -6.602 -9.926 1.00 96.00 192 PHE A CA 1
ATOM 1522 C C . PHE A 1 192 ? -21.766 -6.574 -8.417 1.00 96.00 192 PHE A C 1
ATOM 1524 O O . PHE A 1 192 ? -22.289 -7.553 -7.889 1.00 96.00 192 PHE A O 1
ATOM 1531 N N . GLN A 1 193 ? -21.469 -5.473 -7.718 1.00 95.94 193 GLN A N 1
ATOM 1532 C CA . GLN A 1 193 ? -21.675 -5.293 -6.274 1.00 95.94 193 GLN A CA 1
ATOM 1533 C C . GLN A 1 193 ? -22.393 -3.966 -5.968 1.00 95.94 193 GLN A C 1
ATOM 1535 O O . GLN A 1 193 ? -21.788 -3.049 -5.408 1.00 95.94 193 GLN A O 1
ATOM 1540 N N . PRO A 1 194 ? -23.699 -3.857 -6.262 1.00 94.12 194 PRO A N 1
ATOM 1541 C CA . PRO A 1 194 ? -24.445 -2.600 -6.132 1.00 94.12 194 PRO A CA 1
ATOM 1542 C C . PRO A 1 194 ? -24.599 -2.101 -4.687 1.00 94.12 194 PRO A C 1
ATOM 1544 O O . PRO A 1 194 ? -24.956 -0.948 -4.469 1.00 94.12 194 PRO A O 1
ATOM 1547 N N . TYR A 1 195 ? -24.343 -2.961 -3.698 1.00 93.12 195 TYR A N 1
ATOM 1548 C CA . TYR A 1 195 ? -24.443 -2.637 -2.271 1.00 93.12 195 TYR A CA 1
ATOM 1549 C C . TYR A 1 195 ? -23.083 -2.438 -1.591 1.00 93.12 195 TYR A C 1
ATOM 1551 O O . TYR A 1 195 ? -23.036 -2.206 -0.384 1.00 93.12 195 TYR A O 1
ATOM 1559 N N . LEU A 1 196 ? -21.975 -2.579 -2.326 1.00 93.50 196 LEU A N 1
ATOM 1560 C CA . LEU A 1 196 ? -20.646 -2.339 -1.776 1.00 93.50 196 LEU A CA 1
ATOM 1561 C C . LEU A 1 196 ? -20.475 -0.840 -1.503 1.00 93.50 196 LEU A C 1
ATOM 1563 O O . LEU A 1 196 ? -20.842 -0.002 -2.324 1.00 93.50 196 LEU A O 1
ATOM 1567 N N . GLN A 1 197 ? -19.928 -0.502 -0.337 1.00 93.19 197 GLN A N 1
ATOM 1568 C CA . GLN A 1 197 ? -19.750 0.886 0.069 1.00 93.19 197 GLN A CA 1
ATOM 1569 C C . GLN A 1 197 ? -18.654 1.550 -0.774 1.00 93.19 197 GLN A C 1
ATOM 1571 O O . GLN A 1 197 ? -17.489 1.145 -0.752 1.00 93.19 197 GLN A O 1
ATOM 1576 N N . MET A 1 198 ? -19.047 2.583 -1.516 1.00 93.75 198 MET A N 1
ATOM 1577 C CA . MET A 1 198 ? -18.196 3.321 -2.446 1.00 93.75 198 MET A CA 1
ATOM 1578 C C . MET A 1 198 ? -18.357 4.825 -2.209 1.00 93.75 198 MET A C 1
ATOM 1580 O O . MET A 1 198 ? -19.470 5.301 -1.993 1.00 93.75 198 ME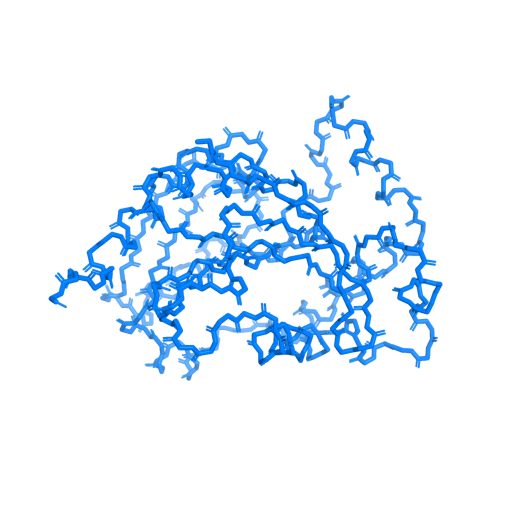T A O 1
ATOM 1584 N N . MET A 1 199 ? -17.252 5.565 -2.258 1.00 95.50 199 MET A N 1
ATOM 1585 C CA . MET A 1 199 ? -17.216 7.023 -2.183 1.00 95.50 199 MET A CA 1
ATOM 1586 C C . MET A 1 199 ? -16.589 7.580 -3.456 1.00 95.50 199 MET A C 1
ATOM 1588 O O . MET A 1 199 ? -15.418 7.325 -3.740 1.00 95.50 199 MET A O 1
ATOM 1592 N N . GLU A 1 200 ? -17.373 8.360 -4.192 1.00 95.94 200 GLU A N 1
ATOM 1593 C CA . GLU A 1 200 ? -16.881 9.164 -5.304 1.00 95.94 200 GLU A CA 1
ATOM 1594 C C . GLU A 1 200 ? -16.180 10.418 -4.781 1.00 95.94 200 GLU A C 1
ATOM 1596 O O . GLU A 1 200 ? -16.698 11.115 -3.907 1.00 95.94 200 GLU A O 1
ATOM 1601 N N . VAL A 1 201 ? -15.012 10.727 -5.330 1.00 95.19 201 VAL A N 1
ATOM 1602 C CA . VAL A 1 201 ? -14.263 11.951 -5.044 1.00 95.19 201 VAL A CA 1
ATOM 1603 C C . VAL A 1 201 ? -13.826 12.626 -6.341 1.00 95.19 201 VAL A C 1
ATOM 1605 O O . VAL A 1 201 ? -13.916 12.049 -7.421 1.00 95.19 201 VAL A O 1
ATOM 1608 N N . ASN A 1 202 ? -13.333 13.858 -6.235 1.00 93.75 202 ASN A N 1
ATOM 1609 C CA . ASN A 1 202 ? -12.718 14.571 -7.348 1.00 93.75 202 ASN A CA 1
ATOM 1610 C C . ASN A 1 202 ? -11.248 14.847 -7.019 1.00 93.75 202 ASN A C 1
ATOM 1612 O O . ASN A 1 202 ? -10.909 15.897 -6.470 1.00 93.75 202 ASN A O 1
ATOM 1616 N N . THR A 1 203 ? -10.398 13.854 -7.266 1.00 91.00 203 THR A N 1
ATOM 1617 C CA . THR A 1 203 ? -8.954 13.926 -7.011 1.00 91.00 203 THR A CA 1
ATOM 1618 C C . THR A 1 203 ? -8.178 13.259 -8.135 1.00 91.00 203 THR A C 1
ATOM 1620 O O . THR A 1 203 ? -8.651 12.277 -8.711 1.00 91.00 203 THR A O 1
ATOM 1623 N N . ASP A 1 204 ? -6.957 13.730 -8.383 1.00 89.44 204 ASP A N 1
ATOM 1624 C CA . ASP A 1 204 ? -6.006 13.043 -9.259 1.00 89.44 204 ASP A CA 1
ATOM 1625 C C . ASP A 1 204 ? -5.816 11.591 -8.792 1.00 89.44 204 ASP A C 1
ATOM 1627 O O . ASP A 1 204 ? -5.840 11.318 -7.586 1.00 89.44 204 ASP A O 1
ATOM 1631 N N . HIS A 1 205 ? -5.540 10.670 -9.723 1.00 88.38 205 HIS A N 1
ATOM 1632 C CA . HIS A 1 205 ? -5.206 9.285 -9.375 1.00 88.38 205 HIS A CA 1
ATOM 1633 C C . HIS A 1 205 ? -4.077 9.237 -8.338 1.00 88.38 205 HIS A C 1
ATOM 1635 O O . HIS A 1 205 ? -4.159 8.549 -7.327 1.00 88.38 205 HIS A O 1
ATOM 1641 N N . ALA A 1 206 ? -3.058 10.072 -8.543 1.00 88.19 206 ALA A N 1
ATOM 1642 C CA . ALA A 1 206 ? -1.946 10.266 -7.627 1.00 88.19 206 ALA A CA 1
ATOM 1643 C C . ALA A 1 206 ? -2.295 11.183 -6.439 1.00 88.19 206 ALA A C 1
ATOM 1645 O O . ALA A 1 206 ? -1.609 12.178 -6.182 1.00 88.19 206 ALA A O 1
ATOM 1646 N N . PHE A 1 207 ? -3.355 10.848 -5.695 1.00 91.31 207 PHE A N 1
ATOM 1647 C CA . PHE A 1 207 ? -3.886 11.681 -4.609 1.00 91.31 207 PHE A CA 1
ATOM 1648 C C . PHE A 1 207 ? -2.827 12.049 -3.560 1.00 91.31 207 PHE A C 1
ATOM 1650 O O . PHE A 1 207 ? -2.898 13.113 -2.950 1.00 91.31 207 PHE A O 1
ATOM 1657 N N . VAL A 1 208 ? -1.816 11.196 -3.382 1.00 90.94 208 VAL A N 1
ATOM 1658 C CA . VAL A 1 208 ? -0.707 11.367 -2.435 1.00 90.94 208 VAL A CA 1
ATOM 1659 C C . VAL A 1 208 ? 0.094 12.662 -2.628 1.00 90.94 208 VAL A C 1
ATOM 1661 O O . VAL A 1 208 ? 0.780 13.101 -1.709 1.00 90.94 208 VAL A O 1
ATOM 1664 N N . PHE A 1 209 ? 0.004 13.306 -3.797 1.00 87.44 209 PHE A N 1
ATOM 1665 C CA . PHE A 1 209 ? 0.710 14.563 -4.068 1.00 87.44 209 PHE A CA 1
ATOM 1666 C C . PHE A 1 209 ? -0.084 15.831 -3.754 1.00 87.44 209 PHE A C 1
ATOM 1668 O O . PHE A 1 209 ? 0.529 16.884 -3.592 1.00 87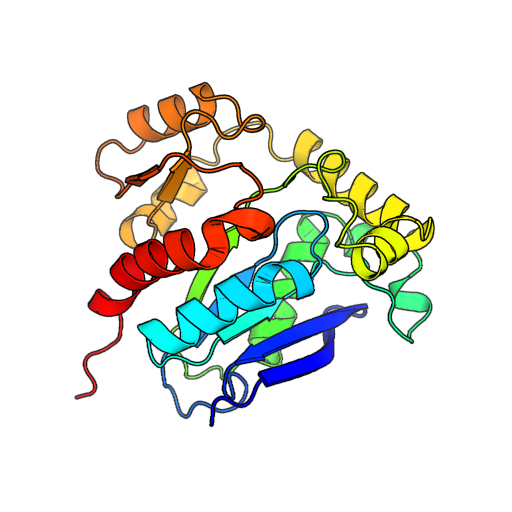.44 209 PHE A O 1
ATOM 1675 N N . LYS A 1 210 ? -1.421 15.769 -3.743 1.00 89.25 210 LYS A N 1
ATOM 1676 C CA . LYS A 1 210 ? -2.275 16.975 -3.674 1.00 89.25 210 LYS A CA 1
ATOM 1677 C C . LYS A 1 210 ? -3.479 16.853 -2.746 1.00 89.25 210 LYS A C 1
ATOM 1679 O O . LYS A 1 210 ? -4.074 17.859 -2.378 1.00 89.25 210 LYS A O 1
ATOM 1684 N N . SER A 1 211 ? -3.872 15.635 -2.398 1.00 94.12 211 SER A N 1
ATOM 1685 C CA . SER A 1 211 ? -5.128 15.333 -1.708 1.00 94.12 211 SER A CA 1
ATOM 1686 C C . SER A 1 211 ? -4.942 14.296 -0.597 1.00 94.12 211 SER A C 1
ATOM 1688 O O . SER A 1 211 ? -5.915 13.675 -0.174 1.00 94.12 211 SER A O 1
ATOM 1690 N N . SER A 1 212 ? -3.709 14.123 -0.103 1.00 95.25 212 SER A N 1
ATOM 1691 C CA . SER A 1 212 ? -3.359 13.203 0.987 1.00 95.25 212 SER A CA 1
ATOM 1692 C C . SER A 1 212 ? -4.280 13.356 2.194 1.00 95.25 212 SER A C 1
ATOM 1694 O O . SER A 1 212 ? -4.901 12.383 2.612 1.00 95.25 212 SER A O 1
ATOM 1696 N N . GLU A 1 213 ? -4.425 14.572 2.723 1.00 97.19 213 GLU A N 1
ATOM 1697 C CA . GLU A 1 213 ? -5.238 14.806 3.921 1.00 97.19 213 GLU A CA 1
ATOM 1698 C C . GLU A 1 213 ? -6.727 14.518 3.684 1.00 97.19 213 GLU A C 1
ATOM 1700 O O . GLU A 1 213 ? -7.392 13.893 4.509 1.00 97.19 213 GLU A O 1
ATOM 1705 N N . PHE A 1 214 ? -7.249 14.915 2.521 1.00 97.31 214 PHE A N 1
ATOM 1706 C CA . PHE A 1 214 ? -8.650 14.706 2.156 1.00 97.31 214 PHE A CA 1
ATOM 1707 C C . PHE A 1 214 ? -8.997 13.219 2.002 1.00 97.31 214 PHE A C 1
ATOM 1709 O O . PHE A 1 214 ? -9.990 12.750 2.559 1.00 97.31 214 PHE A O 1
ATOM 1716 N N . ILE A 1 215 ? -8.159 12.447 1.304 1.00 97.12 215 ILE A N 1
ATOM 1717 C CA . ILE A 1 215 ? -8.376 11.002 1.155 1.00 97.12 215 ILE A CA 1
ATOM 1718 C C . ILE A 1 215 ? -8.154 10.278 2.487 1.00 97.12 215 ILE A C 1
ATOM 1720 O O . ILE A 1 215 ? -8.905 9.356 2.808 1.00 97.12 215 ILE A O 1
ATOM 1724 N N . ALA A 1 216 ? -7.189 10.713 3.307 1.00 97.88 216 ALA A N 1
ATOM 1725 C CA . ALA A 1 216 ? -6.991 10.175 4.653 1.00 97.88 216 ALA A CA 1
ATOM 1726 C C . ALA A 1 216 ? -8.207 10.426 5.551 1.00 97.88 216 ALA A C 1
ATOM 1728 O O . ALA A 1 216 ? -8.608 9.535 6.297 1.00 97.88 216 ALA A O 1
ATOM 1729 N N . PHE A 1 217 ? -8.832 11.602 5.452 1.00 97.31 217 PHE A N 1
ATOM 1730 C CA . PHE A 1 217 ? -10.066 11.916 6.165 1.00 97.31 217 PHE A CA 1
ATOM 1731 C C . PHE A 1 217 ? -11.183 10.922 5.813 1.00 97.31 217 PHE A C 1
ATOM 1733 O O . PHE A 1 217 ? -11.713 10.272 6.717 1.00 97.31 217 PHE A O 1
ATOM 1740 N N . ILE A 1 218 ? -11.460 10.714 4.521 1.00 97.38 218 ILE A N 1
ATOM 1741 C CA . ILE A 1 218 ? -12.486 9.763 4.054 1.00 97.38 218 ILE A CA 1
ATOM 1742 C C . ILE A 1 218 ? -12.155 8.332 4.496 1.00 97.38 218 ILE A C 1
ATOM 1744 O O . ILE A 1 218 ? -13.002 7.633 5.053 1.00 97.38 218 ILE A O 1
ATOM 1748 N N . ALA A 1 219 ? -10.909 7.895 4.301 1.00 97.19 219 ALA A N 1
ATOM 1749 C CA . ALA A 1 219 ? -10.465 6.576 4.738 1.00 97.19 219 ALA A CA 1
ATOM 1750 C C . ALA A 1 219 ? -10.615 6.403 6.261 1.00 97.19 219 ALA A C 1
ATOM 1752 O O . ALA A 1 219 ? -11.035 5.342 6.726 1.00 97.19 219 ALA A O 1
ATOM 1753 N N . SER A 1 220 ? -10.349 7.450 7.049 1.00 97.12 220 SER A N 1
ATOM 1754 C CA . SER A 1 220 ? -10.535 7.419 8.501 1.00 97.12 220 SER A CA 1
ATOM 1755 C C . SER A 1 220 ? -11.999 7.229 8.899 1.00 97.12 220 SER A C 1
ATOM 1757 O O . SER A 1 220 ? -12.269 6.503 9.853 1.00 97.12 220 SER A O 1
ATOM 1759 N N . ASP A 1 221 ? -12.943 7.812 8.161 1.00 95.81 221 ASP A N 1
ATOM 1760 C CA . ASP A 1 221 ? -14.377 7.675 8.435 1.00 95.81 221 ASP A CA 1
ATOM 1761 C C . ASP A 1 221 ? -14.895 6.265 8.122 1.00 95.81 221 ASP A C 1
ATOM 1763 O O . ASP A 1 221 ? -15.811 5.779 8.783 1.00 95.81 221 ASP A O 1
ATOM 1767 N N . PHE A 1 222 ? -14.250 5.550 7.198 1.00 95.12 222 PHE A N 1
ATOM 1768 C CA . PHE A 1 222 ? -14.487 4.122 6.982 1.00 95.12 222 PHE A CA 1
ATOM 1769 C C . PHE A 1 222 ? -13.871 3.218 8.056 1.00 95.12 222 PHE A C 1
ATOM 1771 O O . PHE A 1 222 ? -14.404 2.137 8.324 1.00 95.12 222 PHE A O 1
ATOM 1778 N N . ILE A 1 223 ? -12.747 3.630 8.645 1.00 94.94 223 ILE A N 1
ATOM 1779 C CA . ILE A 1 223 ? -11.998 2.833 9.625 1.00 94.94 223 ILE A CA 1
ATOM 1780 C C . ILE A 1 223 ? -12.579 2.997 11.030 1.00 94.94 223 ILE A C 1
ATOM 1782 O O . ILE A 1 223 ? -12.820 1.995 11.699 1.00 94.94 223 ILE A O 1
ATOM 1786 N N . LYS A 1 224 ? -12.852 4.230 11.477 1.00 94.50 224 LYS A N 1
ATOM 1787 C CA . LYS A 1 224 ? -13.293 4.545 12.852 1.00 94.50 224 LYS A CA 1
ATOM 1788 C C . LYS A 1 224 ? -14.463 3.688 13.354 1.00 94.50 224 LYS A C 1
ATOM 1790 O O . LYS A 1 224 ? -14.348 3.186 14.467 1.00 94.50 224 LYS A O 1
ATOM 1795 N N . PRO A 1 225 ? -15.541 3.441 12.581 1.00 92.06 225 PRO A N 1
ATOM 1796 C CA . PRO A 1 225 ? -16.652 2.608 13.049 1.00 92.06 225 PRO A CA 1
ATOM 1797 C C . PRO A 1 225 ? -16.270 1.135 13.251 1.00 92.06 225 PRO A C 1
ATOM 1799 O O . PRO A 1 225 ? -16.969 0.405 13.947 1.00 92.06 225 PRO A O 1
ATOM 1802 N N . LYS A 1 226 ? -15.182 0.684 12.612 1.00 88.19 226 LYS A N 1
ATOM 1803 C CA . LYS A 1 226 ? -14.660 -0.686 12.684 1.00 88.19 226 LYS A CA 1
ATOM 1804 C C . LYS A 1 226 ? -13.579 -0.847 13.750 1.00 88.19 226 LYS A C 1
ATOM 1806 O O . LYS A 1 226 ? -13.195 -1.992 14.015 1.00 88.19 226 LYS A O 1
ATOM 1811 N N . ILE A 1 227 ? -13.072 0.252 14.313 1.00 88.19 227 ILE A N 1
ATOM 1812 C CA . ILE A 1 227 ? -12.170 0.207 15.461 1.00 88.19 227 ILE A CA 1
ATOM 1813 C C . ILE A 1 227 ? -12.974 -0.398 16.594 1.00 88.19 227 ILE A C 1
ATOM 1815 O O . ILE A 1 227 ? -14.062 0.077 16.919 1.00 88.19 227 ILE A O 1
ATOM 1819 N N . SER A 1 228 ? -12.458 -1.481 17.158 1.00 66.12 228 SER A N 1
ATOM 1820 C CA . SER A 1 228 ? -13.060 -2.091 18.332 1.00 66.12 228 SER A CA 1
ATOM 1821 C C . SER A 1 228 ? -13.208 -0.995 19.390 1.00 66.12 228 SER A C 1
ATOM 1823 O O . SER A 1 228 ? -12.204 -0.430 19.828 1.00 66.12 228 SER A O 1
ATOM 1825 N N . ALA A 1 229 ? -14.441 -0.643 19.771 1.00 50.97 229 ALA A N 1
ATOM 1826 C CA . ALA A 1 229 ? -14.650 0.124 20.989 1.00 50.97 229 ALA A CA 1
ATOM 1827 C C . ALA A 1 229 ? -14.047 -0.743 22.089 1.00 50.97 229 ALA A C 1
ATOM 1829 O O . ALA A 1 229 ? -14.561 -1.833 22.333 1.00 50.97 229 ALA A O 1
ATOM 1830 N N . GLY A 1 230 ? -12.893 -0.336 22.622 1.00 46.25 230 GLY A N 1
ATOM 1831 C CA . GLY A 1 230 ? -12.221 -1.081 23.674 1.00 46.25 230 GLY A CA 1
ATOM 1832 C C . GLY A 1 230 ? -13.229 -1.339 24.787 1.00 46.25 230 GLY A C 1
ATOM 1833 O O . GLY A 1 230 ? -13.660 -0.392 25.443 1.00 46.25 230 GLY A O 1
ATOM 1834 N N . MET A 1 231 ? -13.661 -2.592 24.909 1.00 33.12 231 MET A N 1
ATOM 1835 C CA . MET A 1 231 ? -14.242 -3.113 26.139 1.00 33.12 231 MET A CA 1
ATOM 1836 C C . MET A 1 231 ? -13.090 -3.555 27.024 1.00 33.12 231 MET A C 1
ATOM 1838 O O . MET A 1 231 ? -12.179 -4.226 26.484 1.00 33.12 231 MET A O 1
#

pLDDT: mean 88.45, std 12.36, range [33.12, 97.88]

Foldseek 3Di:
DFDWDWDWDAFLNFTWIKIKTPAQQDDPAFAEEEEEEAPVQDQVLLPLLQVLLCVLQVHMYMYTGQQLLFDDPDVVSLDCPPPVCCLEPNNRVRRVVRCQVPGGDVSYHYDYDYAYYPLDPPPPDPVPVVVVVSCVPVSNVVSSVSRSVRCVVVVVDPPLVVCVVCQVVDAEEDEPPQVPDPCVRVVVVCVSCVPRHYHYDHAHSSCSVPPSNVVSVVSSVSCNVVRPPDD

Organism: Parnassius apollo (NCBI:txid110799)

Radius of gyration: 17.33 Å; chains: 1; bounding box: 47×35×44 Å

InterPro domains:
  IPR019363 Lipid droplet-associated hydrolase [PF10230] (31-121)
  IPR019363 Lipid droplet-associated hydrolase [PF10230] (129-208)
  IPR019363 Lipid droplet-associated hydrolase [PTHR13390] (27-122)